Protein AF-A0A1Y2DAB1-F1 (afdb_monomer)

pLDDT: mean 78.61, std 18.67, range [32.22, 96.94]

Organism: NCBI:txid106004

Foldseek 3Di:
DFFDLVNLVVVCVVVVHALPNQDDDQDDQQDWLVSLVVLLVLLLLLLVLLDPDDPDDRLDDPPVDPVSVLLNVLSVVSVVCSVVSVVVSVVDDGPHSDPPPSVVSCLSSCLQVVPPPQCVRSLSVCCPVPVNVVSLLVLLLVLQVVQRRLDPDPQSHDPLSSNCNVCVVVDGSNSSSSNSSVSVVSVVVVVVVVVVVPPDPPPPPDDHCVVVVPDDPDDPPPDDDDDD

Structure (mmCIF, N/CA/C/O backbone):
data_AF-A0A1Y2DAB1-F1
#
_entry.id   AF-A0A1Y2DAB1-F1
#
loop_
_atom_site.group_PDB
_atom_site.id
_atom_site.type_symbol
_atom_site.label_atom_id
_atom_site.label_alt_id
_atom_site.label_comp_id
_atom_site.label_asym_id
_atom_site.label_entity_id
_atom_site.label_seq_id
_atom_site.pdbx_PDB_ins_code
_atom_site.Cartn_x
_atom_site.Cartn_y
_atom_site.Cartn_z
_atom_site.occupancy
_atom_site.B_iso_or_equiv
_atom_site.auth_seq_id
_atom_site.auth_comp_id
_atom_site.auth_asym_id
_atom_site.auth_atom_id
_atom_site.pdbx_PDB_model_num
ATOM 1 N N . MET A 1 1 ? 25.774 -4.246 -15.738 1.00 67.44 1 MET A N 1
ATOM 2 C CA . MET A 1 1 ? 24.559 -4.843 -16.340 1.00 67.44 1 MET A CA 1
ATOM 3 C C . MET A 1 1 ? 23.420 -4.667 -15.345 1.00 67.44 1 MET A C 1
ATOM 5 O O . MET A 1 1 ? 23.719 -4.742 -14.158 1.00 67.44 1 MET A O 1
ATOM 9 N N . PRO A 1 2 ? 22.183 -4.363 -15.776 1.00 78.50 2 PRO A N 1
ATOM 10 C CA . PRO A 1 2 ? 21.048 -4.262 -14.856 1.00 78.50 2 PRO A CA 1
ATOM 11 C C . PRO A 1 2 ? 20.762 -5.621 -14.208 1.00 78.50 2 PRO A C 1
ATOM 13 O O . PRO A 1 2 ? 20.957 -6.657 -14.846 1.00 78.50 2 PRO A O 1
ATOM 16 N N . VAL A 1 3 ? 20.310 -5.605 -12.955 1.00 81.62 3 VAL A N 1
ATOM 17 C CA . VAL A 1 3 ? 19.926 -6.827 -12.235 1.00 81.62 3 VAL A CA 1
ATOM 18 C C . VAL A 1 3 ? 18.626 -7.376 -12.828 1.00 81.62 3 VAL A C 1
ATOM 20 O O . VAL A 1 3 ? 17.650 -6.636 -12.970 1.00 81.62 3 VAL A O 1
ATOM 23 N N . THR A 1 4 ? 18.594 -8.665 -13.172 1.00 87.00 4 THR A N 1
ATOM 24 C CA . THR A 1 4 ? 17.387 -9.302 -13.728 1.00 87.00 4 THR A CA 1
ATOM 25 C C . THR A 1 4 ? 16.520 -9.931 -12.632 1.00 87.00 4 THR A C 1
ATOM 27 O O . THR A 1 4 ? 17.050 -10.346 -11.596 1.00 87.00 4 THR A O 1
ATOM 30 N N . PRO A 1 5 ? 15.192 -10.049 -12.828 1.00 83.88 5 PRO A N 1
ATOM 31 C CA . PRO A 1 5 ? 14.319 -10.742 -11.878 1.00 83.88 5 PRO A CA 1
ATOM 32 C C . PRO A 1 5 ? 14.776 -12.173 -11.558 1.00 83.88 5 PRO A C 1
ATOM 34 O O . PRO A 1 5 ? 14.664 -12.613 -10.416 1.00 83.88 5 PRO A O 1
ATOM 37 N N . GLU A 1 6 ? 15.320 -12.893 -12.543 1.00 88.38 6 GLU A N 1
ATOM 38 C CA . GLU A 1 6 ? 15.814 -14.266 -12.388 1.00 88.38 6 GLU A CA 1
ATOM 39 C C . GLU A 1 6 ? 17.015 -14.324 -11.444 1.00 88.38 6 GLU A C 1
ATOM 41 O O . GLU A 1 6 ? 17.086 -15.216 -10.603 1.00 88.38 6 GLU A O 1
ATOM 46 N N . GLN A 1 7 ? 17.924 -13.347 -11.529 1.00 85.25 7 GLN A N 1
ATOM 47 C CA . GLN A 1 7 ? 19.078 -13.254 -10.634 1.00 85.25 7 GLN A CA 1
ATOM 48 C C . GLN A 1 7 ? 18.644 -13.008 -9.189 1.00 85.25 7 GLN A C 1
ATOM 50 O O . GLN A 1 7 ? 19.148 -13.666 -8.280 1.00 85.25 7 GLN A O 1
ATOM 55 N N . VAL A 1 8 ? 17.683 -12.101 -8.972 1.00 83.62 8 VAL A N 1
ATOM 56 C CA . VAL A 1 8 ? 17.126 -11.865 -7.632 1.00 83.62 8 VAL A CA 1
ATOM 57 C C . VAL A 1 8 ? 16.473 -13.147 -7.116 1.00 83.62 8 VAL A C 1
ATOM 59 O O . VAL A 1 8 ? 16.799 -13.607 -6.028 1.00 83.62 8 VAL A O 1
ATOM 62 N N . ASN A 1 9 ? 15.607 -13.779 -7.912 1.00 84.19 9 ASN A N 1
ATOM 63 C CA . ASN A 1 9 ? 14.916 -15.004 -7.510 1.00 84.19 9 ASN A CA 1
ATOM 64 C C . ASN A 1 9 ? 15.885 -16.143 -7.170 1.00 84.19 9 ASN A C 1
ATOM 66 O O . ASN A 1 9 ? 15.681 -16.812 -6.161 1.00 84.19 9 ASN A O 1
ATOM 70 N N . ALA A 1 10 ? 16.937 -16.347 -7.967 1.00 85.00 10 ALA A N 1
ATOM 71 C CA . ALA A 1 10 ? 17.920 -17.403 -7.739 1.00 85.00 10 ALA A CA 1
ATOM 72 C C . ALA A 1 10 ? 18.682 -17.210 -6.420 1.00 85.00 10 ALA A C 1
ATOM 74 O O . ALA A 1 10 ? 18.807 -18.156 -5.643 1.00 85.00 10 ALA A O 1
ATOM 75 N N . ILE A 1 11 ? 19.137 -15.985 -6.133 1.00 81.44 11 ILE A N 1
ATOM 76 C CA . ILE A 1 11 ? 19.848 -15.680 -4.883 1.00 81.44 11 ILE A CA 1
ATOM 77 C C . ILE A 1 11 ? 18.917 -15.856 -3.684 1.00 81.44 11 ILE A C 1
ATOM 79 O O . ILE A 1 11 ? 19.273 -16.518 -2.712 1.00 81.44 11 ILE A O 1
ATOM 83 N N . MET A 1 12 ? 17.700 -15.319 -3.762 1.00 83.12 12 MET A N 1
ATOM 84 C CA . MET A 1 12 ? 16.764 -15.380 -2.641 1.00 83.12 12 MET A CA 1
ATOM 85 C C . MET A 1 12 ? 16.276 -16.804 -2.373 1.00 83.12 12 MET A C 1
ATOM 87 O O . MET A 1 12 ? 16.150 -17.190 -1.212 1.00 83.12 12 MET A O 1
ATOM 91 N N . ALA A 1 13 ? 16.066 -17.604 -3.424 1.00 82.75 13 ALA A N 1
ATOM 92 C CA . ALA A 1 13 ? 15.745 -19.022 -3.299 1.00 82.75 13 ALA A CA 1
ATOM 93 C C . ALA A 1 13 ? 16.898 -19.807 -2.657 1.00 82.75 13 ALA A C 1
ATOM 95 O O . ALA A 1 13 ? 16.654 -20.596 -1.748 1.00 82.75 13 ALA A O 1
ATOM 96 N N . ALA A 1 14 ? 18.148 -19.547 -3.060 1.00 79.81 14 ALA A N 1
ATOM 97 C CA . ALA A 1 14 ? 19.325 -20.171 -2.453 1.00 79.81 14 ALA A CA 1
ATOM 98 C C . ALA A 1 14 ? 19.487 -19.808 -0.966 1.00 79.81 14 ALA A C 1
ATOM 100 O O . ALA A 1 14 ? 19.966 -20.619 -0.179 1.00 79.81 14 ALA A O 1
ATOM 101 N N . SER A 1 15 ? 19.065 -18.605 -0.568 1.00 80.12 15 SER A N 1
ATOM 102 C CA . SER A 1 15 ? 19.080 -18.154 0.829 1.00 80.12 15 SER A CA 1
ATOM 103 C C . SER A 1 15 ? 17.817 -18.522 1.624 1.00 80.12 15 SER A C 1
ATOM 105 O O . SER A 1 15 ? 17.748 -18.220 2.813 1.00 80.12 15 SER A O 1
ATOM 107 N N . GLY A 1 16 ? 16.805 -19.137 0.998 1.00 81.62 16 GLY A N 1
ATOM 108 C CA . GLY A 1 16 ? 15.520 -19.447 1.638 1.00 81.62 16 GLY A CA 1
ATOM 109 C C . GLY A 1 16 ? 14.723 -18.213 2.089 1.00 81.62 16 GLY A C 1
ATOM 110 O O . GLY A 1 16 ? 13.839 -18.325 2.938 1.00 81.62 16 GLY A O 1
ATOM 111 N N . LEU A 1 17 ? 15.036 -17.027 1.558 1.00 83.94 17 LEU A N 1
ATOM 112 C CA . LEU A 1 17 ? 14.439 -15.767 1.998 1.00 83.94 17 LEU A CA 1
ATOM 113 C C . LEU A 1 17 ? 13.142 -15.496 1.228 1.00 83.94 17 LEU A C 1
ATOM 115 O O . LEU A 1 17 ? 13.148 -15.336 0.007 1.00 83.94 17 LEU A O 1
ATOM 119 N N . GLY A 1 18 ? 12.028 -15.420 1.956 1.00 82.12 18 GLY A N 1
ATOM 120 C CA . GLY A 1 18 ? 10.715 -15.040 1.430 1.00 82.12 18 GLY A CA 1
ATOM 121 C C . GLY A 1 18 ? 10.289 -13.634 1.854 1.00 82.12 18 GLY A C 1
ATOM 122 O O . GLY A 1 18 ? 10.969 -12.972 2.636 1.00 82.12 18 GLY A O 1
ATOM 123 N N . LEU A 1 19 ? 9.120 -13.191 1.381 1.00 84.75 19 LEU A N 1
ATOM 124 C CA . LEU A 1 19 ? 8.546 -11.885 1.729 1.00 84.75 19 LEU A CA 1
ATOM 125 C C . LEU A 1 19 ? 8.428 -11.671 3.250 1.00 84.75 19 LEU A C 1
ATOM 127 O O . LEU A 1 19 ? 8.726 -10.585 3.746 1.00 84.75 19 LEU A O 1
ATOM 131 N N . SER A 1 20 ? 8.063 -12.719 3.992 1.00 83.69 20 SER A N 1
ATOM 132 C CA . SER A 1 20 ? 7.945 -12.709 5.455 1.00 83.69 20 SER A CA 1
ATOM 133 C C . SER A 1 20 ? 9.253 -12.394 6.185 1.00 83.69 20 SER A C 1
ATOM 135 O O . SER A 1 20 ? 9.210 -11.973 7.334 1.00 83.69 20 SER A O 1
ATOM 137 N N . HIS A 1 21 ? 10.408 -12.565 5.535 1.00 85.38 21 HIS A N 1
ATOM 138 C CA . HIS A 1 21 ? 11.701 -12.196 6.108 1.00 85.38 21 HIS A CA 1
ATOM 139 C C . HIS A 1 21 ? 11.954 -10.681 6.057 1.00 85.38 21 HIS A C 1
ATOM 141 O O . HIS A 1 21 ? 12.697 -10.146 6.874 1.00 85.38 21 HIS A O 1
ATOM 147 N N . PHE A 1 22 ? 11.347 -9.982 5.093 1.00 85.12 22 PHE A N 1
ATOM 148 C CA . PHE A 1 22 ? 11.573 -8.550 4.859 1.00 85.12 22 PHE A CA 1
ATOM 149 C C . PHE A 1 22 ? 10.440 -7.669 5.368 1.00 85.12 22 PHE A C 1
ATOM 151 O O . PHE A 1 22 ? 10.611 -6.455 5.479 1.00 85.12 22 PHE A O 1
ATOM 158 N N . LEU A 1 23 ? 9.283 -8.260 5.658 1.00 86.75 23 LEU A N 1
ATOM 159 C CA . LEU A 1 23 ? 8.161 -7.560 6.256 1.00 86.75 23 LEU A CA 1
ATOM 160 C C . LEU A 1 23 ? 8.148 -7.739 7.772 1.00 86.75 23 LEU A C 1
ATOM 162 O O . LEU A 1 23 ? 8.322 -8.859 8.252 1.00 86.75 23 LEU A O 1
ATOM 166 N N . PRO A 1 24 ? 7.856 -6.672 8.537 1.00 84.25 24 PRO A N 1
ATOM 167 C CA . PRO A 1 24 ? 7.512 -6.849 9.934 1.00 84.25 24 PRO A CA 1
ATOM 168 C C . PRO A 1 24 ? 6.249 -7.708 10.020 1.00 84.25 24 PRO A C 1
ATOM 170 O O . PRO A 1 24 ? 5.293 -7.498 9.257 1.00 84.25 24 PRO A O 1
ATOM 173 N N . ALA A 1 25 ? 6.265 -8.669 10.948 1.00 84.44 25 ALA A N 1
ATOM 174 C CA . ALA A 1 25 ? 5.111 -9.505 11.240 1.00 84.44 25 ALA A CA 1
ATOM 175 C C . ALA A 1 25 ? 3.885 -8.619 11.482 1.00 84.44 25 ALA A C 1
ATOM 177 O O . ALA A 1 25 ? 3.991 -7.548 12.080 1.00 84.44 25 ALA A O 1
ATOM 178 N N . PHE A 1 26 ? 2.727 -9.044 10.978 1.00 84.25 26 PHE A N 1
ATOM 179 C CA . PHE A 1 26 ? 1.510 -8.281 11.203 1.00 84.25 26 PHE A CA 1
ATOM 180 C C . PHE A 1 26 ? 1.224 -8.239 12.713 1.00 84.25 26 PHE A C 1
ATOM 182 O O . PHE A 1 26 ? 1.133 -9.308 13.329 1.00 84.25 26 PHE A O 1
ATOM 189 N N . PRO A 1 27 ? 1.098 -7.045 13.316 1.00 78.69 27 PRO A N 1
ATOM 190 C CA . PRO A 1 27 ? 0.918 -6.942 14.751 1.00 78.69 27 PRO A CA 1
ATOM 191 C C . PRO A 1 27 ? -0.445 -7.531 15.129 1.00 78.69 27 PRO A C 1
ATOM 193 O O . PRO A 1 27 ? -1.476 -7.211 14.534 1.00 78.69 27 PRO A O 1
ATOM 196 N N . GLY A 1 28 ? -0.434 -8.461 16.084 1.00 73.31 28 GLY A N 1
ATOM 197 C CA . GLY A 1 28 ? -1.641 -9.112 16.587 1.00 73.31 28 GLY A CA 1
ATOM 198 C C . GLY A 1 28 ? -2.473 -8.187 17.480 1.00 73.31 28 GLY A C 1
ATOM 199 O O . GLY A 1 28 ? -2.435 -6.965 17.368 1.00 73.31 28 GLY A O 1
ATOM 200 N N . ARG A 1 29 ? -3.223 -8.780 18.415 1.00 66.94 29 ARG A N 1
ATOM 201 C CA . ARG A 1 29 ? -4.016 -8.016 19.396 1.00 66.94 29 ARG A CA 1
ATOM 202 C C . ARG A 1 29 ? -3.164 -7.239 20.406 1.00 66.94 29 ARG A C 1
ATOM 204 O O . ARG A 1 29 ? -3.612 -6.213 20.894 1.00 66.94 29 ARG A O 1
ATOM 211 N N . ASN A 1 30 ? -1.936 -7.682 20.665 1.00 72.38 30 ASN A N 1
ATOM 212 C CA . ASN A 1 30 ? -1.021 -7.036 21.606 1.00 72.38 30 ASN A CA 1
ATOM 213 C C . ASN A 1 30 ? 0.029 -6.231 20.834 1.00 72.38 30 ASN A C 1
ATOM 215 O O . ASN A 1 30 ? 1.199 -6.608 20.809 1.00 72.38 30 ASN A O 1
ATOM 219 N N . MET A 1 31 ? -0.397 -5.179 20.132 1.00 82.19 31 MET A N 1
ATOM 220 C CA . MET A 1 31 ? 0.543 -4.322 19.404 1.00 82.19 31 MET A CA 1
ATOM 221 C C . MET A 1 31 ? 1.170 -3.274 20.324 1.00 82.19 31 MET A C 1
ATOM 223 O O . MET A 1 31 ? 0.645 -2.932 21.376 1.00 82.19 31 MET A O 1
ATOM 227 N N . THR A 1 32 ? 2.327 -2.761 19.953 1.00 84.06 32 THR A N 1
ATOM 228 C CA . THR A 1 32 ? 2.983 -1.630 20.607 1.00 84.06 32 THR A CA 1
ATOM 229 C C . THR A 1 32 ? 2.497 -0.319 20.002 1.00 84.06 32 THR A C 1
ATOM 231 O O . THR A 1 32 ? 1.961 -0.280 18.892 1.00 84.06 32 THR A O 1
ATOM 234 N N . LYS A 1 33 ? 2.716 0.799 20.706 1.00 83.75 33 LYS A N 1
ATOM 235 C CA . LYS A 1 33 ? 2.389 2.128 20.168 1.00 83.75 33 LYS A CA 1
ATOM 236 C C . LYS A 1 33 ? 3.045 2.360 18.801 1.00 83.75 33 LYS A C 1
ATOM 238 O O . LYS A 1 33 ? 2.389 2.868 17.899 1.00 83.75 33 LYS A O 1
ATOM 243 N N . ALA A 1 34 ? 4.307 1.960 18.653 1.00 85.25 34 ALA A N 1
ATOM 244 C CA . ALA A 1 34 ? 5.055 2.123 17.409 1.00 85.25 34 ALA A CA 1
ATOM 245 C C . ALA A 1 34 ? 4.442 1.315 16.253 1.00 85.25 34 ALA A C 1
ATOM 247 O O . ALA A 1 34 ? 4.361 1.814 15.137 1.00 85.25 34 ALA A O 1
ATOM 248 N N . GLU A 1 35 ? 3.969 0.095 16.516 1.00 88.06 35 GLU A N 1
ATOM 249 C CA . GLU A 1 35 ? 3.275 -0.722 15.511 1.00 88.06 35 GLU A CA 1
ATOM 250 C C . GLU A 1 35 ? 1.917 -0.122 15.127 1.00 88.06 35 GLU A C 1
ATOM 252 O O . GLU A 1 35 ? 1.548 -0.128 13.953 1.00 88.06 35 GLU A O 1
ATOM 257 N N . ALA A 1 36 ? 1.187 0.448 16.090 1.00 87.00 36 ALA A N 1
ATOM 258 C CA . ALA A 1 36 ? -0.060 1.154 15.811 1.00 87.00 36 ALA A CA 1
ATOM 259 C C . ALA A 1 36 ? 0.172 2.410 14.955 1.00 87.00 36 ALA A C 1
ATOM 261 O O . ALA A 1 36 ? -0.559 2.637 13.991 1.00 87.00 36 ALA A O 1
ATOM 262 N N . GLU A 1 37 ? 1.189 3.210 15.285 1.00 89.62 37 GLU A N 1
ATOM 263 C CA . GLU A 1 37 ? 1.595 4.388 14.507 1.00 89.62 37 GLU A CA 1
ATOM 264 C C . GLU A 1 37 ? 1.988 3.995 13.078 1.00 89.62 37 GLU A C 1
ATOM 266 O O . GLU A 1 37 ? 1.487 4.580 12.121 1.00 89.62 37 GLU A O 1
ATOM 271 N N . ASP A 1 38 ? 2.778 2.935 12.926 1.00 91.31 38 ASP A N 1
ATOM 272 C CA . ASP A 1 38 ? 3.191 2.408 11.626 1.00 91.31 38 ASP A CA 1
ATOM 273 C C . ASP A 1 38 ? 2.001 1.900 10.787 1.00 91.31 38 ASP A C 1
ATOM 275 O O . ASP A 1 38 ? 1.933 2.164 9.587 1.00 91.31 38 ASP A O 1
ATOM 279 N N . LEU A 1 39 ? 0.994 1.255 11.391 1.00 91.62 39 LEU A N 1
ATOM 280 C CA . LEU A 1 39 ? -0.243 0.897 10.680 1.00 91.62 39 LEU A CA 1
ATOM 281 C C . LEU A 1 39 ? -1.089 2.117 10.284 1.00 91.62 39 LEU A C 1
ATOM 283 O O . LEU A 1 39 ? -1.734 2.104 9.230 1.00 91.62 39 LEU A O 1
ATOM 287 N N . VAL A 1 40 ? -1.120 3.160 11.117 1.00 91.94 40 VAL A N 1
ATOM 288 C CA . VAL A 1 40 ? -1.815 4.421 10.816 1.00 91.94 40 VAL A CA 1
ATOM 289 C C . VAL A 1 40 ? -1.145 5.131 9.641 1.00 91.94 40 VAL A C 1
ATOM 291 O O . VAL A 1 40 ? -1.841 5.539 8.710 1.00 91.94 40 VAL A O 1
ATOM 294 N N . ASP A 1 41 ? 0.183 5.213 9.643 1.00 93.44 41 ASP A N 1
ATOM 295 C CA . ASP A 1 41 ? 0.958 5.818 8.561 1.00 93.44 41 ASP A CA 1
ATOM 296 C C . ASP A 1 41 ? 0.858 4.986 7.276 1.00 93.44 41 ASP A C 1
ATOM 298 O O . ASP A 1 41 ? 0.611 5.528 6.200 1.00 93.44 41 ASP A O 1
ATOM 302 N N . LEU A 1 42 ? 0.918 3.654 7.376 1.00 94.81 42 LEU A N 1
ATOM 303 C CA . LEU A 1 42 ? 0.701 2.761 6.237 1.00 94.81 42 LEU A CA 1
ATOM 304 C C . LEU A 1 42 ? -0.677 2.977 5.597 1.00 94.81 42 LEU A C 1
ATOM 306 O O . LEU A 1 42 ? -0.798 3.039 4.372 1.00 94.81 42 LEU A O 1
ATOM 310 N N . ARG A 1 43 ? -1.729 3.113 6.413 1.00 93.62 43 ARG A N 1
ATOM 311 C CA . ARG A 1 43 ? -3.086 3.406 5.935 1.00 93.62 43 ARG A CA 1
ATOM 312 C C . ARG A 1 43 ? -3.158 4.760 5.229 1.00 93.62 43 ARG A C 1
ATOM 314 O O . ARG A 1 43 ? -3.834 4.855 4.204 1.00 93.62 43 ARG A O 1
ATOM 321 N N . GLU A 1 44 ? -2.506 5.786 5.773 1.00 94.19 44 GLU A N 1
ATOM 322 C CA . GLU A 1 44 ? -2.422 7.109 5.146 1.00 94.19 44 GLU A CA 1
ATOM 323 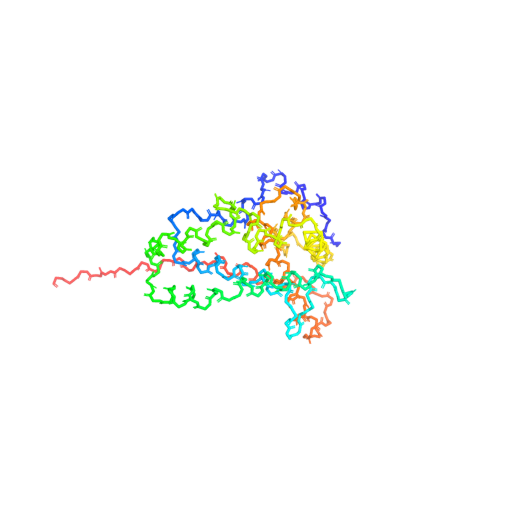C C . GLU A 1 44 ? -1.742 7.021 3.782 1.00 94.19 44 GLU A C 1
ATOM 325 O O . GLU A 1 44 ? -2.327 7.408 2.774 1.00 94.19 44 GLU A O 1
ATOM 330 N N . HIS A 1 45 ? -0.554 6.423 3.730 1.00 94.19 45 HIS A N 1
ATOM 331 C CA . HIS A 1 45 ? 0.235 6.306 2.510 1.00 94.19 45 HIS A CA 1
ATOM 332 C C . HIS A 1 45 ? -0.505 5.552 1.402 1.00 94.19 45 HIS A C 1
ATOM 334 O O . HIS A 1 45 ? -0.451 5.957 0.242 1.00 94.19 45 HIS A O 1
ATOM 340 N N . VAL A 1 46 ? -1.236 4.483 1.740 1.00 94.75 46 VAL A N 1
ATOM 341 C CA . VAL A 1 46 ? -2.078 3.782 0.761 1.00 94.75 46 VAL A CA 1
ATOM 342 C C . VAL A 1 46 ? -3.210 4.678 0.269 1.00 94.75 46 VAL A C 1
ATOM 344 O O . VAL A 1 46 ? -3.483 4.689 -0.927 1.00 94.75 46 VAL A O 1
ATOM 347 N N . ALA A 1 47 ? -3.871 5.432 1.151 1.00 94.25 47 ALA A N 1
ATOM 348 C CA . ALA A 1 47 ? -4.939 6.339 0.742 1.00 94.25 47 ALA A CA 1
ATOM 349 C C . ALA A 1 47 ? -4.422 7.434 -0.206 1.00 94.25 47 ALA A C 1
ATOM 351 O O . ALA A 1 47 ? -5.054 7.703 -1.225 1.00 94.25 47 ALA A O 1
ATOM 352 N N . GLU A 1 48 ? -3.253 8.012 0.077 1.00 93.44 48 GLU A N 1
ATOM 353 C CA . GLU A 1 48 ? -2.622 9.031 -0.769 1.00 93.44 48 GLU A CA 1
ATOM 354 C C . GLU A 1 48 ? -2.376 8.557 -2.204 1.00 93.44 48 GLU A C 1
ATOM 356 O O . GLU A 1 48 ? -2.536 9.344 -3.133 1.00 93.44 48 GLU A O 1
ATOM 361 N N . CYS A 1 49 ? -2.068 7.273 -2.410 1.00 93.50 49 CYS A N 1
ATOM 362 C CA . CYS A 1 49 ? -1.884 6.700 -3.744 1.00 93.50 49 CYS A CA 1
ATOM 363 C C . CYS A 1 49 ? -3.138 6.785 -4.637 1.00 93.50 49 CYS A C 1
ATOM 365 O O . CYS A 1 49 ? -3.031 6.738 -5.864 1.00 93.50 49 CYS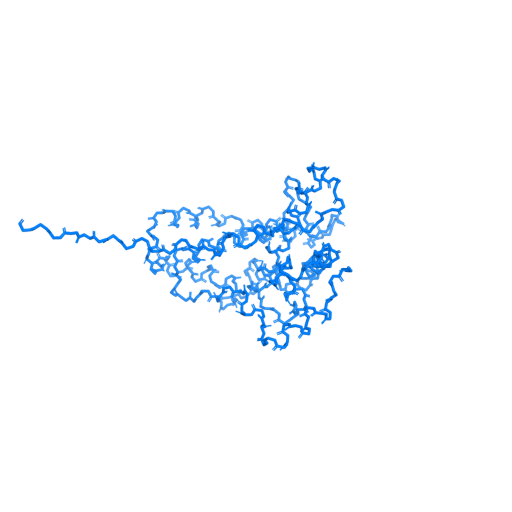 A O 1
ATOM 367 N N . PHE A 1 50 ? -4.329 6.898 -4.046 1.00 93.88 50 PHE A N 1
ATOM 368 C CA . PHE A 1 50 ? -5.599 7.007 -4.772 1.00 93.88 50 PHE A CA 1
ATOM 369 C C . PH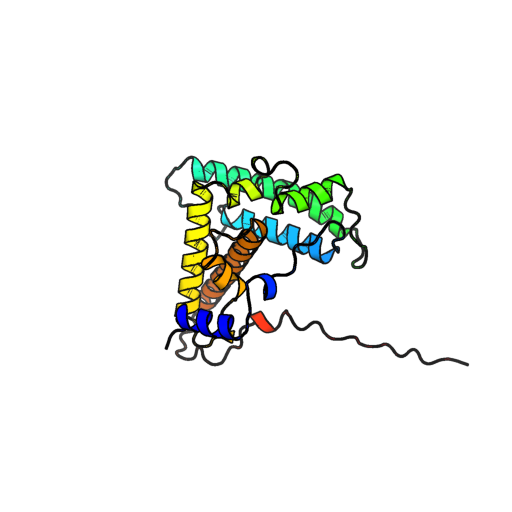E A 1 50 ? -6.148 8.432 -4.811 1.00 93.88 50 PHE A C 1
ATOM 371 O O . PHE A 1 50 ? -7.152 8.675 -5.475 1.00 93.88 50 PHE A O 1
ATOM 378 N N . LEU A 1 51 ? -5.521 9.373 -4.106 1.00 91.31 51 LEU A N 1
ATOM 379 C CA . LEU A 1 51 ? -5.970 10.756 -4.035 1.00 91.31 51 LEU A CA 1
ATOM 380 C C . LEU A 1 51 ? -5.193 11.629 -5.014 1.00 91.31 51 LEU A C 1
ATOM 382 O O . LEU A 1 51 ? -3.991 11.469 -5.225 1.00 91.31 51 LEU A O 1
ATOM 386 N N . LEU A 1 52 ? -5.883 12.618 -5.576 1.00 83.50 52 LEU A N 1
ATOM 387 C CA . LEU A 1 52 ? -5.227 13.696 -6.296 1.00 83.50 52 LEU A CA 1
ATOM 388 C C . LEU A 1 52 ? -4.549 14.631 -5.285 1.00 83.50 52 LEU A C 1
ATOM 390 O O . LEU A 1 52 ? -5.163 15.570 -4.778 1.00 83.50 52 LEU A O 1
ATOM 394 N N . ASN A 1 53 ? -3.279 14.367 -4.991 1.00 76.38 53 ASN A N 1
ATOM 395 C CA . ASN A 1 53 ? -2.461 15.201 -4.116 1.00 76.38 53 ASN A CA 1
ATOM 396 C C . ASN A 1 53 ? -1.558 16.136 -4.928 1.00 76.38 53 ASN A C 1
ATOM 398 O O . ASN A 1 53 ? -1.115 15.807 -6.029 1.00 76.38 53 ASN A O 1
ATOM 402 N N . ARG A 1 54 ? -1.260 17.323 -4.378 1.00 59.81 54 ARG A N 1
ATOM 403 C CA . ARG A 1 54 ? -0.405 18.332 -5.029 1.00 59.81 54 ARG A CA 1
ATOM 404 C C . ARG A 1 54 ? 0.974 17.736 -5.338 1.00 59.81 54 ARG A C 1
ATOM 406 O O . ARG A 1 54 ? 1.831 17.643 -4.469 1.00 59.81 54 ARG A O 1
ATOM 413 N N . GLY A 1 55 ? 1.168 17.333 -6.592 1.00 66.56 55 GLY A N 1
ATOM 414 C CA . GLY A 1 55 ? 2.422 16.788 -7.106 1.00 66.56 55 GLY A CA 1
ATOM 415 C C . GLY A 1 55 ? 2.444 15.274 -7.329 1.00 66.56 55 GLY A C 1
ATOM 416 O O . GLY A 1 55 ? 3.362 14.812 -7.997 1.00 66.56 55 GLY A O 1
ATOM 417 N N . GLN A 1 56 ? 1.475 14.482 -6.861 1.00 74.31 56 GLN A N 1
ATOM 418 C CA . GLN A 1 56 ? 1.390 13.046 -7.173 1.00 74.31 56 GLN A CA 1
ATOM 419 C C . GLN A 1 56 ? 0.137 12.750 -7.994 1.00 74.31 56 GLN A C 1
ATOM 421 O O . GLN A 1 56 ? -0.958 13.202 -7.671 1.00 74.31 56 GLN A O 1
ATOM 426 N N . ARG A 1 57 ? 0.320 12.013 -9.095 1.00 83.19 57 ARG A N 1
ATOM 427 C CA . ARG A 1 57 ? -0.805 11.528 -9.892 1.00 83.19 57 ARG A CA 1
ATOM 428 C C . ARG A 1 57 ? -1.387 10.303 -9.182 1.00 83.19 57 ARG A C 1
ATOM 430 O O . ARG A 1 57 ? -0.593 9.459 -8.766 1.00 83.19 57 ARG A O 1
ATOM 437 N N . PRO A 1 58 ? -2.718 10.200 -9.047 1.00 88.06 58 PRO A N 1
ATOM 438 C CA . PRO A 1 58 ? -3.336 9.004 -8.496 1.00 88.06 58 PRO A CA 1
ATOM 439 C C . PRO A 1 58 ? -3.006 7.795 -9.375 1.00 88.06 58 PRO A C 1
ATOM 441 O O . PRO A 1 58 ? -2.809 7.924 -10.585 1.00 88.06 58 PRO A O 1
ATOM 444 N N . ILE A 1 59 ? -2.969 6.614 -8.760 1.00 90.44 59 ILE A N 1
ATOM 445 C CA . ILE A 1 59 ? -2.693 5.351 -9.455 1.00 90.44 59 ILE A CA 1
ATOM 446 C C . ILE A 1 59 ? -3.745 5.057 -10.537 1.00 90.44 59 ILE A C 1
ATOM 448 O O . ILE A 1 59 ? -3.421 4.477 -11.573 1.00 90.44 59 ILE A O 1
ATOM 452 N N . ILE A 1 60 ? -4.998 5.458 -10.306 1.00 88.12 60 ILE A N 1
ATOM 453 C CA . ILE A 1 60 ? -6.083 5.296 -11.276 1.00 88.12 60 ILE A CA 1
ATOM 454 C C . ILE A 1 60 ? -6.127 6.539 -12.184 1.00 88.12 60 ILE A C 1
ATOM 456 O O . ILE A 1 60 ? -6.281 7.652 -11.667 1.00 88.12 60 ILE A O 1
ATOM 460 N N . PRO A 1 61 ? -6.007 6.381 -13.516 1.00 85.00 61 PRO A N 1
ATOM 461 C CA . PRO A 1 61 ? -5.999 7.495 -14.463 1.00 85.00 61 PRO A CA 1
ATOM 462 C C . PRO A 1 61 ? -7.330 8.267 -14.506 1.00 85.00 61 PRO A C 1
ATOM 464 O O . PRO A 1 61 ? -8.378 7.786 -14.072 1.00 85.00 61 PRO A O 1
ATOM 467 N N . ASP A 1 62 ? -7.273 9.511 -14.998 1.00 78.19 62 ASP A N 1
ATOM 468 C CA . ASP A 1 62 ? -8.425 10.421 -15.124 1.00 78.19 62 ASP A CA 1
ATOM 469 C C . ASP A 1 62 ? -9.237 10.190 -16.398 1.00 78.19 62 ASP A C 1
ATOM 471 O O . ASP A 1 62 ? -9.383 11.080 -17.230 1.00 78.19 62 ASP A O 1
ATOM 475 N N . ASP A 1 63 ? -9.776 8.990 -16.570 1.00 74.38 63 ASP A N 1
ATOM 476 C CA . ASP A 1 63 ? -10.514 8.665 -17.797 1.00 74.38 63 ASP A CA 1
ATOM 477 C C . ASP A 1 63 ? -12.022 8.962 -17.650 1.00 74.38 63 ASP A C 1
ATOM 479 O O . ASP A 1 63 ? -12.859 8.401 -18.352 1.00 74.38 63 ASP A O 1
ATOM 483 N N . GLY A 1 64 ? -12.405 9.796 -16.671 1.00 61.88 64 GLY A N 1
ATOM 484 C CA . GLY A 1 64 ? -13.809 10.056 -16.324 1.00 61.88 64 GLY A CA 1
ATOM 485 C C . GLY A 1 64 ? -14.545 8.853 -15.711 1.00 61.88 64 GLY A C 1
ATOM 486 O O . GLY A 1 64 ? -15.763 8.897 -15.536 1.00 61.88 64 GLY A O 1
ATOM 487 N N . ALA A 1 65 ? -13.822 7.783 -15.368 1.00 76.31 65 ALA A N 1
ATOM 488 C CA . ALA A 1 65 ? -14.400 6.518 -14.934 1.00 76.31 65 ALA A CA 1
ATOM 489 C C . ALA A 1 65 ? -15.040 6.605 -13.526 1.00 76.31 65 ALA A C 1
ATOM 491 O O . ALA A 1 65 ? -14.396 7.096 -12.591 1.00 76.31 65 ALA A O 1
ATOM 492 N N . PRO A 1 66 ? -16.255 6.050 -13.321 1.00 88.44 66 PRO A N 1
ATOM 493 C CA . PRO A 1 66 ? -16.878 5.899 -11.999 1.00 88.44 66 PRO A CA 1
ATOM 494 C C . PRO A 1 66 ? -15.942 5.270 -10.956 1.00 88.44 66 PRO A C 1
ATOM 496 O O . PRO A 1 66 ? -15.877 5.731 -9.819 1.00 88.44 66 PRO A O 1
ATOM 499 N N . LEU A 1 67 ? -15.120 4.309 -11.393 1.00 90.00 67 LEU A N 1
ATOM 500 C CA . LEU A 1 67 ? -14.132 3.614 -10.570 1.00 90.00 67 LEU A CA 1
ATOM 501 C C . LEU A 1 67 ? -13.176 4.564 -9.835 1.00 90.00 67 LEU A C 1
ATOM 503 O O . LEU A 1 67 ? -12.871 4.346 -8.662 1.00 90.00 67 LEU A O 1
ATOM 507 N N . ARG A 1 68 ? -12.709 5.631 -10.498 1.00 89.88 68 ARG A N 1
ATOM 508 C CA . ARG A 1 68 ? -11.802 6.598 -9.869 1.00 89.88 68 ARG A CA 1
ATOM 509 C C . ARG A 1 68 ? -12.502 7.363 -8.751 1.00 89.88 68 ARG A C 1
ATOM 511 O O . ARG A 1 68 ? -11.929 7.524 -7.677 1.00 89.88 68 ARG A O 1
ATOM 518 N N . ARG A 1 69 ? -13.736 7.818 -8.984 1.00 90.12 69 ARG A N 1
ATOM 519 C CA . ARG A 1 69 ? -14.520 8.547 -7.973 1.00 90.12 69 ARG A CA 1
ATOM 520 C C . ARG A 1 69 ? -14.791 7.670 -6.755 1.00 90.12 69 ARG A C 1
ATOM 522 O O . ARG A 1 69 ? -14.661 8.146 -5.629 1.00 90.12 69 ARG A O 1
ATOM 529 N N . ASP A 1 70 ? -15.096 6.395 -6.978 1.00 92.50 70 ASP A N 1
ATOM 530 C CA . ASP A 1 70 ? -15.321 5.432 -5.903 1.00 92.50 70 ASP A CA 1
ATOM 531 C C . ASP A 1 70 ? -14.040 5.173 -5.102 1.00 92.50 70 ASP A C 1
ATOM 533 O O . ASP A 1 70 ? -14.063 5.226 -3.870 1.00 92.50 70 ASP A O 1
ATOM 537 N N . ALA A 1 71 ? -12.904 4.978 -5.778 1.00 92.75 71 ALA A N 1
ATOM 538 C CA . ALA A 1 71 ? -11.610 4.816 -5.121 1.00 92.75 71 ALA A CA 1
ATOM 539 C C . ALA A 1 71 ? -11.203 6.057 -4.318 1.00 92.75 71 ALA A C 1
ATOM 541 O O . ALA A 1 71 ? -10.829 5.932 -3.151 1.00 92.75 71 ALA A O 1
ATOM 542 N N . GLU A 1 72 ? -11.357 7.259 -4.880 1.00 93.25 72 GLU A N 1
ATOM 543 C CA . GLU A 1 72 ? -11.129 8.510 -4.154 1.00 93.25 72 GLU A CA 1
ATOM 544 C C . GLU A 1 72 ? -12.049 8.625 -2.930 1.00 93.25 72 GLU A C 1
ATOM 546 O O . GLU A 1 72 ? -11.599 9.012 -1.851 1.00 93.25 72 GLU A O 1
ATOM 551 N N . ALA A 1 73 ? -13.328 8.258 -3.052 1.00 92.94 73 ALA A N 1
ATOM 552 C CA . ALA A 1 73 ? -14.266 8.286 -1.934 1.00 92.94 73 ALA A CA 1
ATOM 553 C C . ALA A 1 73 ? -13.853 7.316 -0.813 1.00 92.94 73 ALA A C 1
ATOM 555 O O . ALA A 1 73 ? -13.914 7.677 0.365 1.00 92.94 73 ALA A O 1
ATOM 556 N N . GLN A 1 74 ? -13.398 6.106 -1.149 1.00 93.19 74 GLN A N 1
ATOM 557 C CA . GLN A 1 74 ? -12.879 5.157 -0.158 1.00 93.19 74 GLN A CA 1
ATOM 558 C C . GLN A 1 74 ? -11.569 5.645 0.470 1.00 93.19 74 GLN A C 1
ATOM 560 O O . GLN A 1 74 ? -11.412 5.568 1.689 1.00 93.19 74 GLN A O 1
ATOM 565 N N . ALA A 1 75 ? -10.661 6.224 -0.314 1.00 93.44 75 ALA A N 1
ATOM 566 C CA . ALA A 1 75 ? -9.428 6.811 0.198 1.00 93.44 75 ALA A CA 1
ATOM 567 C C . ALA A 1 75 ? -9.708 7.984 1.154 1.00 93.44 75 ALA A C 1
ATOM 569 O O . ALA A 1 75 ? -9.135 8.051 2.240 1.00 93.44 75 ALA A O 1
ATOM 570 N N . ARG A 1 76 ? -10.677 8.854 0.843 1.00 93.38 76 ARG A N 1
ATOM 571 C CA . ARG A 1 76 ? -11.118 9.922 1.761 1.00 93.38 76 ARG A CA 1
ATOM 572 C C . ARG A 1 76 ? -11.717 9.368 3.054 1.00 93.38 76 ARG A C 1
ATOM 574 O O . ARG A 1 76 ? -11.431 9.902 4.123 1.00 93.38 76 ARG A O 1
ATOM 581 N N . LYS A 1 77 ? -12.488 8.274 2.994 1.00 91.69 77 LYS A N 1
ATOM 582 C CA . LYS A 1 77 ? -12.973 7.575 4.203 1.00 91.69 77 LYS A CA 1
ATOM 583 C C . LYS A 1 77 ? -11.819 7.025 5.043 1.00 91.69 77 LYS A C 1
ATOM 585 O O . LYS A 1 77 ? -11.895 7.060 6.271 1.00 91.69 77 LYS A O 1
ATOM 590 N N . LEU A 1 78 ? -10.741 6.546 4.413 1.00 90.19 78 LEU A N 1
ATOM 591 C CA . LEU A 1 78 ? -9.535 6.159 5.144 1.00 90.19 78 LEU A CA 1
ATOM 592 C C . LEU A 1 78 ? -8.906 7.355 5.852 1.00 90.19 78 LEU A C 1
ATOM 594 O O . LEU A 1 78 ? -8.617 7.232 7.039 1.00 90.19 78 LEU A O 1
ATOM 598 N N . MET A 1 79 ? -8.770 8.493 5.175 1.00 91.12 79 MET A N 1
ATOM 599 C CA . MET A 1 79 ? -8.165 9.701 5.744 1.00 91.12 79 MET A CA 1
ATOM 600 C C . MET A 1 79 ? -8.982 10.303 6.894 1.00 91.12 79 MET A C 1
ATOM 602 O O . MET A 1 79 ? -8.407 10.734 7.890 1.00 91.12 79 MET A O 1
ATOM 606 N N . ALA A 1 80 ? -10.315 10.290 6.800 1.00 90.25 80 ALA A N 1
ATOM 607 C CA . ALA A 1 80 ? -11.203 10.941 7.769 1.00 90.25 80 ALA A CA 1
ATOM 608 C C . ALA A 1 80 ? -11.015 10.455 9.221 1.00 90.25 80 ALA A C 1
ATOM 610 O O . ALA A 1 80 ? -11.194 11.227 10.157 1.00 90.25 80 ALA A O 1
ATOM 611 N N . GLY A 1 81 ? -10.633 9.188 9.417 1.00 83.50 81 GLY A N 1
ATOM 612 C CA . GLY A 1 81 ? -10.403 8.617 10.749 1.00 83.50 81 GLY A CA 1
ATOM 613 C C . GLY A 1 81 ? -8.993 8.829 11.318 1.00 83.50 81 GLY A C 1
ATOM 614 O O . GLY A 1 81 ? -8.782 8.577 12.502 1.00 83.50 81 GLY A O 1
ATOM 615 N N . LEU A 1 82 ? -8.022 9.267 10.508 1.00 87.62 82 LEU A N 1
ATOM 616 C CA . LEU A 1 82 ? -6.616 9.357 10.928 1.00 87.62 82 LEU A CA 1
ATOM 617 C C . LEU A 1 82 ? -6.352 10.415 12.012 1.00 87.62 82 LEU A C 1
ATOM 619 O O . LEU A 1 82 ? -5.598 10.106 12.935 1.00 87.62 82 LEU A O 1
ATOM 623 N N . PRO A 1 83 ? -6.944 11.630 11.976 1.00 89.31 83 PRO A N 1
ATOM 624 C CA . PRO A 1 83 ? -6.683 12.643 13.002 1.00 89.31 83 PRO A CA 1
ATOM 625 C C . PRO A 1 83 ? -7.059 12.181 14.414 1.00 89.31 83 PRO A C 1
ATOM 627 O O . PRO A 1 83 ? -6.320 12.441 15.366 1.00 89.31 83 PRO A O 1
ATOM 630 N N . ASN A 1 84 ? -8.165 11.441 14.539 1.00 85.62 84 ASN A N 1
ATOM 631 C CA . ASN A 1 84 ? -8.612 10.886 15.815 1.00 85.62 84 ASN A CA 1
ATOM 632 C C . ASN A 1 84 ? -7.629 9.817 16.306 1.00 85.62 84 ASN A C 1
ATOM 634 O O . ASN A 1 84 ? -7.139 9.916 17.428 1.00 85.62 84 ASN A O 1
ATOM 638 N N . LEU A 1 85 ? -7.248 8.871 15.438 1.00 84.62 85 LEU A N 1
ATOM 639 C CA . LEU A 1 85 ? -6.259 7.834 15.760 1.00 84.62 85 LEU A CA 1
ATOM 640 C C . LEU A 1 85 ? -4.910 8.435 16.185 1.00 84.62 85 LEU A C 1
ATOM 642 O O . LEU A 1 85 ? -4.339 8.033 17.194 1.00 84.62 85 LEU A O 1
ATOM 646 N N . ARG A 1 86 ? -4.420 9.454 15.471 1.00 88.56 86 ARG A N 1
ATOM 647 C CA . ARG A 1 86 ? -3.167 10.145 15.814 1.00 88.56 86 ARG A CA 1
ATOM 648 C C . ARG A 1 86 ? -3.248 10.875 17.149 1.00 88.56 86 ARG A C 1
ATOM 650 O O . ARG A 1 86 ? -2.304 10.817 17.932 1.00 88.56 86 ARG A O 1
ATOM 657 N N . THR A 1 87 ? -4.361 11.553 17.420 1.00 86.19 87 THR A N 1
ATOM 658 C CA . THR A 1 87 ? -4.590 12.227 18.708 1.00 86.19 87 THR A CA 1
ATOM 659 C C . THR A 1 87 ? -4.580 11.222 19.858 1.00 86.19 87 THR A C 1
ATOM 661 O O . THR A 1 87 ? -3.903 11.446 20.862 1.00 86.19 87 THR A O 1
ATOM 664 N N . LEU A 1 88 ? -5.251 10.081 19.678 1.00 81.12 88 LEU A N 1
ATOM 665 C CA . LEU A 1 88 ? -5.284 8.996 20.657 1.00 81.12 88 LEU A CA 1
ATOM 666 C C . LEU A 1 88 ? -3.892 8.413 20.928 1.00 81.12 88 LEU A C 1
ATOM 668 O O . LEU A 1 88 ? -3.552 8.183 22.086 1.00 81.12 88 LEU A O 1
ATOM 672 N N . LEU A 1 89 ? -3.073 8.217 19.889 1.00 82.81 89 LEU A N 1
ATOM 673 C CA . LEU A 1 89 ? -1.715 7.673 20.018 1.00 82.81 89 LEU A CA 1
ATOM 674 C C . LEU A 1 89 ? -0.730 8.671 20.653 1.00 82.81 89 LEU A C 1
ATOM 676 O O . LEU A 1 89 ? 0.113 8.276 21.463 1.00 82.81 89 LEU A O 1
ATOM 680 N N . ARG A 1 90 ? -0.846 9.976 20.359 1.00 83.00 90 ARG A N 1
ATOM 681 C CA . ARG A 1 90 ? 0.034 11.020 20.929 1.00 83.00 90 ARG A CA 1
ATOM 682 C C . ARG A 1 90 ? -0.016 11.082 22.453 1.00 83.00 90 ARG A C 1
ATOM 684 O O . ARG A 1 90 ? 1.023 11.288 23.071 1.00 83.00 90 ARG A O 1
ATOM 691 N N . GLY A 1 91 ? -1.182 10.856 23.053 1.00 73.75 91 GLY A N 1
ATOM 692 C CA . GLY A 1 91 ? -1.360 10.870 24.509 1.00 73.75 91 GLY A CA 1
ATOM 693 C C . GLY A 1 91 ? -0.766 9.669 25.258 1.00 73.75 91 GLY A C 1
ATOM 694 O O . GLY A 1 91 ? -0.994 9.548 26.459 1.00 73.75 91 GLY A O 1
ATOM 695 N N . ARG A 1 92 ? -0.055 8.748 24.587 1.00 72.06 92 ARG A N 1
ATOM 696 C CA . ARG A 1 92 ? 0.370 7.456 25.163 1.00 72.06 92 ARG A CA 1
ATOM 697 C C . ARG A 1 92 ? 1.889 7.302 25.245 1.00 72.06 92 ARG A C 1
ATOM 699 O O . ARG A 1 92 ? 2.613 7.778 24.369 1.00 72.06 92 ARG A O 1
ATOM 706 N N . LEU A 1 93 ? 2.364 6.596 26.277 1.00 67.62 93 LEU A N 1
ATOM 707 C CA . LEU A 1 93 ? 3.783 6.257 26.445 1.00 67.62 93 LEU A CA 1
ATOM 708 C C . LEU A 1 93 ? 4.211 5.121 25.485 1.00 67.62 93 LEU A C 1
ATOM 710 O O . LEU A 1 93 ? 3.367 4.322 25.080 1.00 67.62 93 LEU A O 1
ATOM 714 N N . PRO A 1 94 ? 5.509 5.016 25.130 1.00 62.97 94 PRO A N 1
ATOM 715 C CA . PRO A 1 94 ? 5.999 4.106 24.084 1.00 62.97 94 PRO A CA 1
ATOM 716 C C . PRO A 1 94 ? 5.906 2.610 24.418 1.00 62.97 94 PRO A C 1
ATOM 718 O O . PRO A 1 94 ? 5.806 1.795 23.508 1.00 62.97 94 PRO A O 1
ATOM 721 N N . TYR A 1 95 ? 5.962 2.257 25.707 1.00 59.59 95 TYR A N 1
ATOM 722 C CA . TYR A 1 95 ? 6.109 0.873 26.186 1.00 59.59 95 TYR A CA 1
ATOM 723 C C . TYR A 1 95 ? 4.799 0.218 26.633 1.00 59.59 95 TYR A C 1
ATOM 725 O O . TYR A 1 95 ? 4.823 -0.887 27.164 1.00 59.59 95 TYR A O 1
ATOM 733 N N . HIS A 1 96 ? 3.656 0.882 26.458 1.00 57.19 96 HIS A N 1
ATOM 734 C CA . HIS A 1 96 ? 2.380 0.227 26.719 1.00 57.19 96 HIS A CA 1
ATOM 735 C C . HIS A 1 96 ? 2.048 -0.717 25.560 1.00 57.19 96 HIS A C 1
ATOM 737 O O . HIS A 1 96 ? 1.934 -0.265 24.417 1.00 57.19 96 HIS A O 1
ATOM 743 N N . GLU A 1 97 ? 1.863 -2.007 25.868 1.00 56.31 97 GLU A N 1
ATOM 744 C CA . GLU A 1 97 ? 1.041 -2.905 25.048 1.00 56.31 97 GLU A CA 1
ATOM 745 C C . GLU A 1 97 ? -0.300 -2.182 24.833 1.00 56.31 97 GLU A C 1
ATOM 747 O O . GLU A 1 97 ? -0.930 -1.721 25.788 1.00 56.31 97 GLU A O 1
ATOM 752 N N . THR A 1 98 ? -0.648 -1.883 23.584 1.00 53.81 98 THR A N 1
ATOM 753 C CA . THR A 1 98 ? -1.586 -0.807 23.253 1.00 53.81 98 THR A CA 1
ATOM 754 C C . THR A 1 98 ? -2.978 -1.062 23.797 1.00 53.81 98 THR A C 1
ATOM 756 O O . THR A 1 98 ? -3.673 -1.965 23.348 1.00 53.81 98 THR A O 1
ATOM 759 N N . VAL A 1 99 ? -3.420 -0.150 24.660 1.00 52.75 99 VAL A N 1
ATOM 760 C CA . VAL A 1 99 ? -4.810 0.019 25.094 1.00 52.75 99 VAL A CA 1
ATOM 761 C C . VAL A 1 99 ? -5.462 1.105 24.229 1.00 52.75 99 VAL A C 1
ATOM 763 O O . VAL A 1 99 ? -5.865 2.166 24.711 1.00 52.75 99 VAL A O 1
ATOM 766 N N . LEU A 1 100 ? -5.498 0.897 22.909 1.00 57.81 100 LEU A N 1
ATOM 767 C CA . LEU A 1 100 ? -6.603 1.479 22.142 1.00 57.81 100 LEU A CA 1
ATOM 768 C C . LEU A 1 100 ? -7.882 0.852 22.723 1.00 57.81 100 LEU A C 1
ATOM 770 O O . LEU A 1 100 ? -7.842 -0.308 23.129 1.00 57.81 100 LEU A O 1
ATOM 774 N N . ALA A 1 101 ? -8.991 1.596 22.826 1.00 61.59 101 ALA A N 1
ATOM 775 C CA . ALA A 1 101 ? -10.246 0.963 23.237 1.00 61.59 101 ALA A CA 1
ATOM 776 C C . ALA A 1 101 ? -10.495 -0.225 22.296 1.00 61.59 101 ALA A C 1
ATOM 778 O O . ALA A 1 101 ? -10.326 -0.048 21.086 1.00 61.59 101 ALA A O 1
ATOM 779 N N . ASP A 1 102 ? -10.847 -1.402 22.827 1.00 64.44 102 ASP A N 1
ATOM 780 C CA . ASP A 1 102 ? -10.845 -2.671 22.075 1.00 64.44 102 ASP A CA 1
ATOM 781 C C . ASP A 1 102 ? -11.472 -2.529 20.676 1.00 64.44 102 ASP A C 1
ATOM 783 O O . ASP A 1 102 ? -10.916 -2.993 19.684 1.00 64.44 102 ASP A O 1
ATOM 787 N N . GLY A 1 103 ? -12.560 -1.758 20.556 1.00 70.56 103 GLY A N 1
ATOM 788 C CA . GLY A 1 103 ? -13.233 -1.491 19.283 1.00 70.56 103 GLY A CA 1
ATOM 789 C C . GLY A 1 103 ? -12.441 -0.678 18.242 1.00 70.56 103 GLY A C 1
ATOM 790 O O . GLY A 1 103 ? -12.586 -0.928 17.044 1.00 70.56 103 GLY A O 1
ATOM 791 N N . GLU A 1 104 ? -11.607 0.285 18.641 1.00 74.38 104 GLU A N 1
ATOM 792 C CA . GLU A 1 104 ? -10.794 1.096 17.717 1.00 74.38 104 GLU A CA 1
ATOM 793 C C . GLU A 1 104 ? -9.563 0.330 17.227 1.00 74.38 104 GLU A C 1
ATOM 795 O O . GLU A 1 104 ? -9.232 0.390 16.038 1.00 74.38 104 GLU A O 1
ATOM 800 N N . LEU A 1 105 ? -8.930 -0.434 18.124 1.00 75.12 105 LEU A N 1
ATOM 801 C CA . LEU A 1 105 ? -7.838 -1.342 17.780 1.00 75.12 105 LEU A CA 1
ATOM 802 C C . LEU A 1 105 ? -8.325 -2.423 16.824 1.00 75.12 105 LEU A C 1
ATOM 804 O O . LEU A 1 105 ? -7.752 -2.618 15.751 1.00 75.12 105 LEU A O 1
ATOM 808 N N . ASP A 1 106 ? -9.433 -3.073 17.181 1.00 75.88 106 ASP A N 1
ATOM 809 C CA . ASP A 1 106 ? -10.061 -4.090 16.355 1.00 75.88 106 ASP A CA 1
ATOM 810 C C . ASP A 1 106 ? -10.447 -3.504 15.002 1.00 75.88 106 ASP A C 1
ATOM 812 O O . ASP A 1 106 ? -10.269 -4.160 13.975 1.00 75.88 106 ASP A O 1
ATOM 816 N N . ALA A 1 107 ? -10.917 -2.253 14.948 1.00 79.25 107 ALA A N 1
ATOM 817 C CA . ALA A 1 107 ? -11.204 -1.587 13.689 1.00 79.25 107 ALA A CA 1
ATOM 818 C C . ALA A 1 107 ? -9.943 -1.314 12.846 1.00 79.25 107 ALA A C 1
ATOM 820 O O . ALA A 1 107 ? -9.980 -1.495 11.623 1.00 79.25 107 ALA A O 1
ATOM 821 N N . LEU A 1 108 ? -8.833 -0.906 13.457 1.00 83.44 108 LEU A N 1
ATOM 822 C CA . LEU A 1 108 ? -7.573 -0.722 12.745 1.00 83.44 108 LEU A CA 1
ATOM 823 C C . LEU A 1 108 ? -7.057 -2.064 12.211 1.00 83.44 108 LEU A C 1
ATOM 825 O O . LEU A 1 108 ? -6.891 -2.214 11.001 1.00 83.44 108 LEU A O 1
ATOM 829 N N . VAL A 1 109 ? -6.910 -3.067 13.075 1.00 84.69 109 VAL A N 1
ATOM 830 C CA . VAL A 1 109 ? -6.423 -4.411 12.729 1.00 84.69 109 VAL A CA 1
ATOM 831 C C . VAL A 1 109 ? -7.276 -5.050 11.636 1.00 84.69 109 VAL A C 1
ATOM 833 O O . VAL A 1 109 ? -6.771 -5.496 10.603 1.00 84.69 109 VAL A O 1
ATOM 836 N N . SER A 1 110 ? -8.596 -5.037 11.803 1.00 83.25 110 SER A N 1
ATOM 837 C CA . SER A 1 110 ? -9.495 -5.660 10.831 1.00 83.25 110 SER A CA 1
ATOM 838 C C . SER A 1 110 ? -9.565 -4.926 9.494 1.00 83.25 110 SER A C 1
ATOM 840 O O . SER A 1 110 ? -10.058 -5.510 8.530 1.00 83.25 110 SER A O 1
ATOM 842 N N . SER A 1 111 ? -9.051 -3.693 9.386 1.00 84.62 111 SER A N 1
ATOM 843 C CA . SER A 1 111 ? -8.876 -3.025 8.089 1.00 84.62 111 SER A CA 1
ATOM 844 C C . SER A 1 111 ? -7.764 -3.642 7.234 1.00 84.62 111 SER A C 1
ATOM 846 O O . SER A 1 111 ? -7.805 -3.497 6.016 1.00 84.62 111 SER A O 1
ATOM 848 N N . PHE A 1 112 ? -6.840 -4.387 7.846 1.00 85.81 112 PHE A N 1
ATOM 849 C CA . PHE A 1 112 ? -5.756 -5.095 7.163 1.00 85.81 112 PHE A CA 1
ATOM 850 C C . PHE A 1 112 ? -5.988 -6.609 7.065 1.00 85.81 112 PHE A C 1
ATOM 852 O O . PHE A 1 112 ? -5.486 -7.235 6.136 1.00 85.81 112 PHE A O 1
ATOM 859 N N .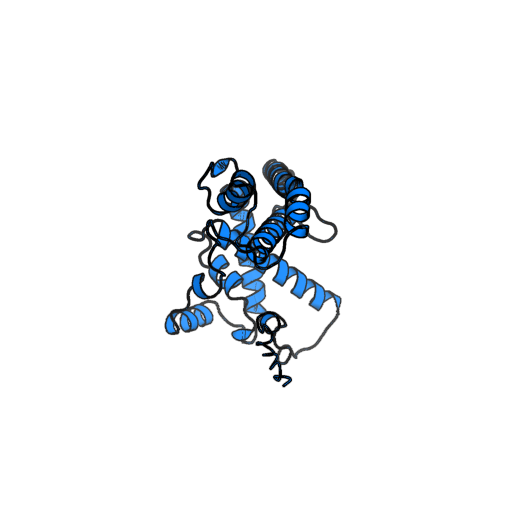 THR A 1 113 ? -6.756 -7.206 7.983 1.00 83.31 113 THR A N 1
ATOM 860 C CA . THR A 1 113 ? -6.990 -8.666 8.011 1.00 83.31 113 THR A CA 1
ATOM 861 C C . THR A 1 113 ? -8.345 -9.096 7.452 1.00 83.31 113 THR A C 1
ATOM 863 O O . THR A 1 113 ? -8.522 -10.249 7.076 1.00 83.31 113 THR A O 1
ATOM 866 N N . GLY A 1 114 ? -9.333 -8.198 7.412 1.00 71.06 114 GLY A N 1
ATOM 867 C CA . GLY A 1 114 ? -10.696 -8.515 6.974 1.00 71.06 114 GLY A CA 1
ATOM 868 C C . GLY A 1 114 ? -11.546 -9.308 7.960 1.00 71.06 114 GLY A C 1
ATOM 869 O O . GLY A 1 114 ? -12.703 -9.587 7.646 1.00 71.06 114 GLY A O 1
ATOM 870 N N . ALA A 1 115 ? -11.029 -9.573 9.162 1.00 65.81 115 ALA A N 1
ATOM 871 C CA . ALA A 1 115 ? -11.635 -10.453 10.161 1.00 65.81 115 ALA A CA 1
ATOM 872 C C . ALA A 1 115 ? -13.050 -10.053 10.629 1.00 65.81 115 ALA A C 1
ATOM 874 O O . ALA A 1 115 ? -13.794 -10.910 11.087 1.00 65.81 115 ALA A O 1
ATOM 875 N N . LEU A 1 116 ? -13.443 -8.776 10.518 1.00 56.56 116 LEU A N 1
ATOM 876 C CA . LEU A 1 116 ? -14.688 -8.281 11.127 1.00 56.56 116 LEU A CA 1
ATOM 877 C C . LEU A 1 116 ? -15.727 -7.712 10.157 1.00 56.56 116 LEU A C 1
ATOM 879 O O . LEU A 1 116 ? -16.766 -7.300 10.645 1.00 56.56 116 LEU A O 1
ATOM 883 N N . ASN A 1 117 ? -15.450 -7.618 8.845 1.00 59.97 117 ASN A N 1
ATOM 884 C CA . ASN A 1 117 ? -16.387 -7.233 7.758 1.00 59.97 117 ASN A CA 1
ATOM 885 C C . ASN A 1 117 ? -15.592 -6.870 6.483 1.00 59.97 117 ASN A C 1
ATOM 887 O O . ASN A 1 117 ? -15.627 -5.728 6.013 1.00 59.97 117 ASN A O 1
ATOM 891 N N . GLY A 1 118 ? -14.829 -7.829 5.942 1.00 54.84 118 GLY A N 1
ATOM 892 C CA . GLY A 1 118 ? -13.791 -7.601 4.925 1.00 54.84 118 GLY A CA 1
ATOM 893 C C . GLY A 1 118 ? -14.172 -6.648 3.785 1.00 54.84 118 GLY A C 1
ATOM 894 O O . GLY A 1 118 ? -13.502 -5.647 3.575 1.00 54.84 118 GLY A O 1
ATOM 895 N N . ARG A 1 119 ? -15.296 -6.870 3.093 1.00 55.25 119 ARG A N 1
ATOM 896 C CA . ARG A 1 119 ? -15.670 -6.065 1.909 1.00 55.25 119 ARG A CA 1
ATOM 897 C C . ARG A 1 119 ? -16.176 -4.647 2.201 1.00 55.25 119 ARG A C 1
ATOM 899 O O . ARG A 1 119 ? -16.245 -3.843 1.280 1.00 55.25 119 ARG A O 1
ATOM 906 N N . ARG A 1 120 ? -16.546 -4.325 3.448 1.00 62.19 120 ARG A N 1
ATOM 907 C CA . ARG A 1 120 ? -17.070 -2.991 3.811 1.00 62.19 120 ARG A CA 1
ATOM 908 C C . ARG A 1 120 ? -15.982 -2.020 4.260 1.00 62.19 120 ARG A C 1
ATOM 910 O O . ARG A 1 120 ? -16.244 -0.823 4.363 1.00 62.19 120 ARG A O 1
ATOM 917 N N . ARG A 1 121 ? -14.775 -2.510 4.556 1.00 82.38 121 ARG A N 1
ATOM 918 C CA . ARG A 1 121 ? -13.674 -1.655 5.005 1.00 82.38 121 ARG A CA 1
ATOM 919 C C . ARG A 1 121 ? -12.951 -1.067 3.803 1.00 82.38 121 ARG A C 1
ATOM 921 O O . ARG A 1 121 ? -12.525 -1.796 2.914 1.00 82.38 121 ARG A O 1
ATOM 928 N N . ALA A 1 122 ? -12.791 0.253 3.817 1.00 86.81 122 ALA A N 1
ATOM 929 C CA . ALA A 1 122 ? -12.269 1.015 2.687 1.00 86.81 122 ALA A CA 1
ATOM 930 C C . ALA A 1 122 ? -10.899 0.515 2.190 1.00 86.81 122 ALA A C 1
ATOM 932 O O . ALA A 1 122 ? -10.700 0.411 0.987 1.00 86.81 122 ALA A O 1
ATOM 933 N N . LEU A 1 123 ? -9.986 0.131 3.093 1.00 90.88 123 LEU A N 1
ATOM 934 C CA . LEU A 1 123 ? -8.657 -0.370 2.719 1.00 90.88 123 LEU A CA 1
ATOM 935 C C . LEU A 1 123 ? -8.732 -1.713 1.987 1.00 90.88 123 LEU A C 1
ATOM 937 O O . LEU A 1 123 ? -8.109 -1.897 0.946 1.00 90.88 123 LEU A O 1
ATOM 941 N N . ILE A 1 124 ? -9.536 -2.640 2.503 1.00 90.81 124 ILE A N 1
ATOM 942 C CA . ILE A 1 124 ? -9.728 -3.952 1.880 1.00 90.81 124 ILE A CA 1
ATOM 943 C C . ILE A 1 124 ? -10.403 -3.787 0.532 1.00 90.81 124 ILE A C 1
ATOM 945 O O . ILE A 1 124 ? -9.986 -4.435 -0.420 1.00 90.81 124 ILE A O 1
ATOM 949 N N . TRP A 1 125 ? -11.404 -2.910 0.436 1.00 92.00 125 TRP A N 1
ATOM 950 C CA . TRP A 1 125 ? -12.045 -2.597 -0.834 1.00 92.00 125 TRP A CA 1
ATOM 951 C C . TRP A 1 125 ? -11.020 -2.079 -1.850 1.00 92.00 125 TRP A C 1
ATOM 953 O O . TRP A 1 125 ? -10.894 -2.665 -2.918 1.00 92.00 125 TRP A O 1
ATOM 963 N N . LEU A 1 126 ? -10.199 -1.086 -1.485 1.00 92.81 126 LEU A N 1
ATOM 964 C CA . LEU A 1 126 ? -9.162 -0.534 -2.368 1.00 92.81 126 LEU A CA 1
ATOM 965 C C . LEU A 1 126 ? -8.147 -1.587 -2.841 1.00 92.81 126 LEU A C 1
ATOM 967 O O . LEU A 1 126 ? -7.664 -1.511 -3.964 1.00 92.81 126 LEU A O 1
ATOM 971 N N . LEU A 1 127 ? -7.810 -2.573 -2.006 1.00 93.12 127 LEU A N 1
ATOM 972 C CA . LEU A 1 127 ? -6.759 -3.557 -2.310 1.00 93.12 127 LEU A CA 1
ATOM 973 C C . LEU A 1 127 ? -7.279 -4.932 -2.756 1.00 93.12 127 LEU A C 1
ATOM 975 O O . LEU A 1 127 ? -6.482 -5.824 -3.073 1.00 93.12 127 LEU A O 1
ATOM 979 N N . SER A 1 128 ? -8.598 -5.122 -2.770 1.00 90.06 128 SER A N 1
ATOM 980 C CA . SER A 1 128 ? -9.243 -6.399 -3.110 1.00 90.06 128 SER A CA 1
ATOM 981 C C . SER A 1 128 ? -10.311 -6.278 -4.190 1.00 90.06 128 SER A C 1
ATOM 983 O O . SER A 1 128 ? -10.634 -7.301 -4.792 1.00 90.06 128 SER A O 1
ATOM 985 N N . ASP A 1 129 ? -10.849 -5.083 -4.454 1.00 91.38 129 ASP A N 1
ATOM 986 C CA . ASP A 1 129 ? -11.702 -4.851 -5.619 1.00 91.38 129 ASP A CA 1
ATOM 987 C C . ASP A 1 129 ? -10.915 -5.184 -6.900 1.00 91.38 129 ASP A C 1
ATOM 989 O O . ASP A 1 129 ? -9.818 -4.653 -7.068 1.00 91.38 129 ASP A O 1
ATOM 993 N N . PRO A 1 130 ? -11.407 -6.064 -7.794 1.00 91.50 130 PRO A N 1
ATOM 994 C CA . PRO A 1 130 ? -10.630 -6.530 -8.942 1.00 91.50 130 PRO A CA 1
ATOM 995 C C . PRO A 1 130 ? -10.145 -5.409 -9.864 1.00 91.50 130 PRO A C 1
ATOM 997 O O . PRO A 1 130 ? -9.018 -5.475 -10.359 1.00 91.50 130 PRO A O 1
ATOM 1000 N N . ALA A 1 131 ? -10.969 -4.380 -10.076 1.00 91.12 131 ALA A N 1
ATOM 1001 C CA . ALA A 1 131 ? -10.637 -3.286 -10.974 1.00 91.12 131 ALA A CA 1
ATOM 1002 C C . ALA A 1 131 ? -9.602 -2.357 -10.330 1.00 91.12 131 ALA A C 1
ATOM 1004 O O . ALA A 1 131 ? -8.567 -2.081 -10.934 1.00 91.12 131 ALA A O 1
ATOM 1005 N N . VAL A 1 132 ? -9.810 -1.946 -9.074 1.00 92.38 132 VAL A N 1
ATOM 1006 C CA . VAL A 1 132 ? -8.825 -1.123 -8.345 1.00 92.38 132 VAL A CA 1
ATOM 1007 C C . VAL A 1 132 ? -7.507 -1.878 -8.154 1.00 92.38 132 VAL A C 1
ATOM 1009 O O . VAL A 1 132 ? -6.423 -1.330 -8.378 1.00 92.38 132 VAL A O 1
ATOM 1012 N N . ARG A 1 133 ? -7.592 -3.166 -7.807 1.00 92.75 133 ARG A N 1
ATOM 1013 C CA . ARG A 1 133 ? -6.444 -4.056 -7.622 1.00 92.75 133 ARG A CA 1
ATOM 1014 C C . ARG A 1 133 ? -5.590 -4.144 -8.880 1.00 92.75 133 ARG A C 1
ATOM 1016 O O . ARG A 1 133 ? -4.372 -4.170 -8.745 1.00 92.75 133 ARG A O 1
ATOM 1023 N N . HIS A 1 134 ? -6.187 -4.183 -10.071 1.00 94.25 134 HIS A N 1
ATOM 1024 C CA . HIS A 1 134 ? -5.435 -4.223 -11.326 1.00 94.25 134 HIS A CA 1
ATOM 1025 C C . HIS A 1 134 ? -4.544 -2.983 -11.505 1.00 94.25 134 HIS A C 1
ATOM 1027 O O . HIS A 1 134 ? -3.371 -3.109 -11.867 1.00 94.25 134 HIS A O 1
ATOM 1033 N N . TYR A 1 135 ? -5.063 -1.791 -11.195 1.00 95.12 135 TYR A N 1
ATOM 1034 C CA . TYR A 1 135 ? -4.282 -0.553 -11.267 1.00 95.12 135 TYR A CA 1
ATOM 1035 C C . TYR A 1 135 ? -3.187 -0.504 -10.199 1.00 95.12 135 TYR A C 1
ATOM 1037 O O . TYR A 1 135 ? -2.048 -0.157 -10.508 1.00 95.12 135 TYR A O 1
ATOM 1045 N N . ALA A 1 136 ? -3.499 -0.909 -8.964 1.00 95.75 136 ALA A N 1
ATOM 1046 C CA . ALA A 1 136 ? -2.514 -1.001 -7.888 1.00 95.75 136 ALA A CA 1
ATOM 1047 C C . ALA A 1 136 ? -1.381 -1.988 -8.226 1.00 95.75 136 ALA A C 1
ATOM 1049 O O . ALA A 1 136 ? -0.207 -1.656 -8.069 1.00 95.75 136 ALA A O 1
ATOM 1050 N N . GLU A 1 137 ? -1.721 -3.161 -8.764 1.00 96.81 137 GLU A N 1
ATOM 1051 C CA . GLU A 1 137 ? -0.757 -4.165 -9.221 1.00 96.81 137 GLU A CA 1
ATOM 1052 C C . GLU A 1 137 ? 0.140 -3.615 -10.330 1.00 96.81 137 GLU A C 1
ATOM 1054 O O . GLU A 1 137 ? 1.365 -3.715 -10.258 1.00 96.81 137 GLU A O 1
ATOM 1059 N N . SER A 1 138 ? -0.475 -3.004 -11.344 1.00 96.25 138 SER A N 1
ATOM 1060 C CA . SER A 1 138 ? 0.229 -2.421 -12.484 1.00 96.25 138 SER A CA 1
ATOM 1061 C C . SER A 1 138 ? 1.191 -1.326 -12.036 1.00 96.25 138 SER A C 1
ATOM 1063 O O . SER A 1 138 ? 2.339 -1.295 -12.474 1.00 96.25 138 SER A O 1
ATOM 1065 N N . TYR A 1 139 ? 0.761 -0.463 -11.115 1.00 95.94 139 TYR A N 1
ATOM 1066 C CA . TYR A 1 139 ? 1.615 0.558 -10.520 1.00 95.94 139 TYR A CA 1
ATOM 1067 C C . TYR A 1 139 ? 2.823 -0.062 -9.810 1.00 95.94 139 TYR A C 1
ATOM 1069 O O . TYR A 1 139 ? 3.961 0.262 -10.150 1.00 95.94 139 TYR A O 1
ATOM 1077 N N . VAL A 1 140 ? 2.603 -1.005 -8.890 1.00 96.94 140 VAL A N 1
ATOM 1078 C CA . VAL A 1 140 ? 3.682 -1.643 -8.120 1.00 96.94 140 VAL A CA 1
ATOM 1079 C C . VAL A 1 140 ? 4.672 -2.370 -9.035 1.00 96.94 140 VAL A C 1
ATOM 1081 O O . VAL A 1 140 ? 5.880 -2.167 -8.905 1.00 96.94 140 VAL A O 1
ATOM 1084 N N . LYS A 1 141 ? 4.188 -3.137 -10.020 1.00 96.81 141 LYS A N 1
ATOM 1085 C CA . LYS A 1 141 ? 5.039 -3.816 -11.014 1.00 96.81 141 LYS A CA 1
ATOM 1086 C C . LYS A 1 141 ? 5.843 -2.834 -11.862 1.00 96.81 141 LYS A C 1
ATOM 1088 O O . LYS A 1 141 ? 7.034 -3.046 -12.077 1.00 96.81 141 LYS A O 1
ATOM 1093 N N . ASN A 1 142 ? 5.234 -1.731 -12.295 1.00 95.94 142 ASN A N 1
ATOM 1094 C CA . ASN A 1 142 ? 5.930 -0.700 -13.064 1.00 95.94 142 ASN A CA 1
ATOM 1095 C C . ASN A 1 142 ? 7.055 -0.043 -12.254 1.00 95.94 142 ASN A C 1
ATOM 1097 O O . ASN A 1 142 ? 8.153 0.159 -12.780 1.00 95.94 142 ASN A O 1
ATOM 1101 N N . ILE A 1 143 ? 6.818 0.268 -10.976 1.00 95.38 143 ILE A N 1
ATOM 1102 C CA . ILE A 1 143 ? 7.859 0.828 -10.107 1.00 95.38 143 ILE A CA 1
ATOM 1103 C C . ILE A 1 143 ? 8.957 -0.207 -9.829 1.00 95.38 143 ILE A C 1
ATOM 1105 O O . ILE A 1 143 ? 10.137 0.129 -9.936 1.00 95.38 143 ILE A O 1
ATOM 1109 N N . ALA A 1 144 ? 8.605 -1.469 -9.573 1.00 95.44 144 ALA A N 1
ATOM 1110 C CA . ALA A 1 144 ? 9.576 -2.546 -9.385 1.00 95.44 144 ALA A CA 1
ATOM 1111 C C . ALA A 1 144 ? 10.458 -2.766 -10.630 1.00 95.44 144 ALA A C 1
ATOM 1113 O O . ALA A 1 144 ? 11.676 -2.883 -10.513 1.00 95.44 144 ALA A O 1
ATOM 1114 N N . HIS A 1 145 ? 9.887 -2.739 -11.838 1.00 94.31 145 HIS A N 1
ATOM 1115 C CA . HIS A 1 145 ? 10.663 -2.817 -13.080 1.00 94.31 145 HIS A CA 1
ATOM 1116 C C . HIS A 1 145 ? 11.628 -1.638 -13.246 1.00 94.31 145 HIS A C 1
ATOM 1118 O O . HIS A 1 145 ? 12.780 -1.830 -13.640 1.00 94.31 145 HIS A O 1
ATOM 1124 N N . ARG A 1 146 ? 11.188 -0.413 -12.926 1.00 92.81 146 ARG A N 1
ATOM 1125 C CA . ARG A 1 146 ? 12.065 0.770 -12.943 1.00 92.81 146 ARG A CA 1
ATOM 1126 C C . ARG A 1 146 ? 13.207 0.624 -11.942 1.00 92.81 146 ARG A C 1
ATOM 1128 O O . ARG A 1 146 ? 14.341 0.935 -12.297 1.00 92.81 146 ARG A O 1
ATOM 1135 N N . MET A 1 147 ? 12.913 0.109 -10.748 1.00 94.31 147 MET A N 1
ATOM 1136 C CA . MET A 1 147 ? 13.913 -0.179 -9.726 1.00 94.31 147 MET A CA 1
ATOM 1137 C C . MET A 1 147 ? 14.981 -1.129 -10.256 1.00 94.31 147 MET A C 1
ATOM 1139 O O . MET A 1 147 ? 16.140 -0.733 -10.340 1.00 94.31 147 MET A O 1
ATOM 1143 N N . LEU A 1 148 ? 14.587 -2.322 -10.711 1.00 91.38 148 LEU A N 1
ATOM 1144 C CA . LEU A 1 148 ? 15.515 -3.334 -11.227 1.00 91.38 148 LEU A CA 1
ATOM 1145 C C . LEU A 1 148 ? 16.378 -2.807 -12.379 1.00 91.38 148 LEU A C 1
ATOM 1147 O O . LEU A 1 148 ? 17.586 -3.029 -12.404 1.00 91.38 148 LEU A O 1
ATOM 1151 N N . ARG A 1 149 ? 15.783 -2.035 -13.297 1.00 89.56 149 ARG A N 1
ATOM 1152 C CA . ARG A 1 149 ? 16.513 -1.429 -14.419 1.00 89.56 149 ARG A CA 1
ATOM 1153 C C . ARG A 1 149 ? 17.563 -0.410 -13.966 1.00 89.56 149 ARG A C 1
ATOM 1155 O O . ARG A 1 149 ? 18.575 -0.251 -14.643 1.00 89.56 149 ARG A O 1
ATOM 1162 N N . SER A 1 150 ? 17.310 0.295 -12.866 1.00 86.75 150 SER A N 1
ATOM 1163 C CA . SER A 1 150 ? 18.223 1.303 -12.311 1.00 86.75 150 SER A CA 1
ATOM 1164 C C . SER A 1 150 ? 19.215 0.750 -11.281 1.00 86.75 150 SER A C 1
ATOM 1166 O O . SER A 1 150 ? 20.216 1.400 -10.983 1.00 86.75 150 SER A O 1
ATOM 1168 N N . SER A 1 151 ? 18.972 -0.450 -10.752 1.00 85.44 151 SER A N 1
ATOM 1169 C CA . SER A 1 151 ? 19.834 -1.097 -9.767 1.00 85.44 151 SER A CA 1
ATOM 1170 C C . SER A 1 151 ? 21.046 -1.748 -10.433 1.00 85.44 151 SER A C 1
ATOM 1172 O O . SER A 1 151 ? 20.920 -2.663 -11.245 1.00 85.44 151 SER A O 1
ATOM 1174 N N . ALA A 1 152 ? 22.241 -1.292 -10.050 1.00 82.75 152 ALA A N 1
ATOM 1175 C CA . ALA A 1 152 ? 23.512 -1.906 -10.443 1.00 82.75 152 ALA A CA 1
ATOM 1176 C C . ALA A 1 152 ? 23.974 -3.016 -9.479 1.00 82.75 152 ALA A C 1
ATOM 1178 O O . ALA A 1 152 ? 24.811 -3.836 -9.847 1.00 82.75 152 ALA A O 1
ATOM 1179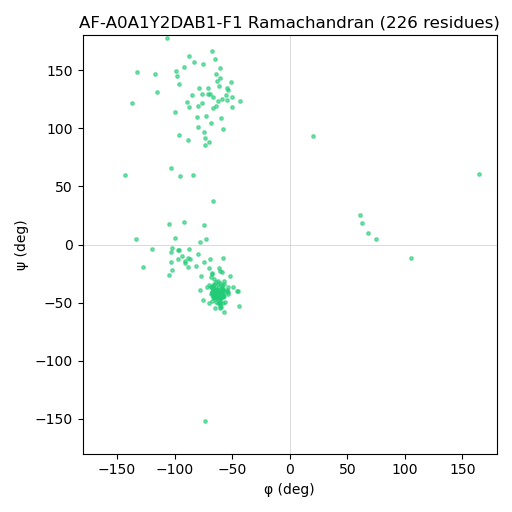 N N . ILE A 1 153 ? 23.444 -3.031 -8.252 1.00 84.69 153 ILE A N 1
ATOM 1180 C CA . ILE A 1 153 ? 23.811 -3.959 -7.177 1.00 84.69 153 ILE A CA 1
ATOM 1181 C C . ILE A 1 153 ? 22.552 -4.535 -6.523 1.00 84.69 153 ILE A C 1
ATOM 1183 O O . ILE A 1 153 ? 21.532 -3.855 -6.427 1.00 84.69 153 ILE A O 1
ATOM 1187 N N . MET A 1 154 ? 22.631 -5.776 -6.043 1.00 82.44 154 MET A N 1
ATOM 1188 C CA . MET A 1 154 ? 21.507 -6.472 -5.398 1.00 82.44 154 MET A CA 1
ATOM 1189 C C . MET A 1 154 ? 21.048 -5.764 -4.111 1.00 82.44 154 MET A C 1
ATOM 1191 O O . MET A 1 154 ? 19.858 -5.686 -3.805 1.00 82.44 154 MET A O 1
ATOM 1195 N N . ASP A 1 155 ? 21.988 -5.167 -3.377 1.00 84.62 155 ASP A N 1
ATOM 1196 C CA . ASP A 1 155 ? 21.701 -4.508 -2.103 1.00 84.62 155 ASP A CA 1
ATOM 1197 C C . ASP A 1 155 ? 20.839 -3.252 -2.246 1.00 84.62 155 ASP A C 1
ATOM 1199 O O . ASP A 1 155 ? 20.106 -2.916 -1.315 1.00 84.62 155 ASP A O 1
ATOM 1203 N N . SER A 1 156 ? 20.850 -2.597 -3.412 1.00 84.62 156 SER A N 1
ATOM 1204 C CA . SER A 1 156 ? 20.037 -1.400 -3.657 1.00 84.62 156 SER A CA 1
ATOM 1205 C C . SER A 1 156 ? 18.574 -1.701 -3.981 1.00 84.62 156 SER A C 1
ATOM 1207 O O . SER A 1 156 ? 17.768 -0.775 -4.049 1.00 84.62 156 SER A O 1
ATOM 1209 N N . ILE A 1 157 ? 18.221 -2.975 -4.170 1.00 89.19 157 ILE A N 1
ATOM 1210 C CA . ILE A 1 157 ? 16.852 -3.410 -4.450 1.00 89.19 157 ILE A CA 1
ATOM 1211 C C . ILE A 1 157 ? 16.041 -3.381 -3.155 1.00 89.19 157 ILE A C 1
ATOM 1213 O O . ILE A 1 157 ? 16.453 -3.952 -2.143 1.00 89.19 157 ILE A O 1
ATOM 1217 N N . ASP A 1 158 ? 14.870 -2.751 -3.187 1.00 93.06 158 ASP A N 1
ATOM 1218 C CA . ASP A 1 158 ? 13.853 -2.891 -2.149 1.00 93.06 158 ASP A CA 1
ATOM 1219 C C . ASP A 1 158 ? 13.202 -4.277 -2.281 1.00 93.06 158 ASP A C 1
ATOM 1221 O O . ASP A 1 158 ? 12.499 -4.584 -3.249 1.00 93.06 158 ASP A O 1
ATOM 1225 N N . LYS A 1 159 ? 13.483 -5.141 -1.302 1.00 91.62 159 LYS A N 1
ATOM 1226 C CA . LYS A 1 159 ? 13.050 -6.541 -1.306 1.00 91.62 159 LYS A CA 1
ATOM 1227 C C . LYS A 1 159 ? 11.539 -6.656 -1.108 1.00 91.62 159 LYS A C 1
ATOM 1229 O O . LYS A 1 159 ? 10.921 -7.521 -1.723 1.00 91.62 159 LYS A O 1
ATOM 1234 N N . VAL A 1 160 ? 10.935 -5.768 -0.315 1.00 94.19 160 VAL A N 1
ATOM 1235 C CA . VAL A 1 160 ? 9.481 -5.740 -0.102 1.00 94.19 160 VAL A CA 1
ATOM 1236 C C . VAL A 1 160 ? 8.781 -5.418 -1.415 1.00 94.19 160 VAL A C 1
ATOM 1238 O O . VAL A 1 160 ? 7.891 -6.156 -1.834 1.00 94.19 160 VAL A O 1
ATOM 1241 N N . LEU A 1 161 ? 9.229 -4.363 -2.100 1.00 95.44 161 LEU A N 1
ATOM 1242 C CA . LEU A 1 161 ? 8.695 -3.983 -3.405 1.00 95.44 161 LEU A CA 1
ATOM 1243 C C . LEU A 1 161 ? 8.837 -5.120 -4.427 1.00 95.44 161 LEU A C 1
ATOM 1245 O O . LEU A 1 161 ? 7.879 -5.432 -5.133 1.00 95.44 161 LEU A O 1
ATOM 1249 N N . PHE A 1 162 ? 10.007 -5.763 -4.488 1.00 94.19 162 PHE A N 1
ATOM 1250 C CA . PHE A 1 162 ? 10.258 -6.872 -5.408 1.00 94.19 162 PHE A CA 1
ATOM 1251 C C . PHE A 1 162 ? 9.312 -8.059 -5.176 1.00 94.19 162 PHE A C 1
ATOM 1253 O O . PHE A 1 162 ? 8.622 -8.489 -6.103 1.00 94.19 162 PHE A O 1
ATOM 1260 N N . PHE A 1 163 ? 9.249 -8.580 -3.948 1.00 94.50 163 PHE A N 1
ATOM 1261 C CA . PHE A 1 163 ? 8.438 -9.760 -3.647 1.00 94.50 163 PHE A CA 1
ATOM 1262 C C . PHE A 1 163 ? 6.945 -9.492 -3.786 1.00 94.50 163 PHE A C 1
ATOM 1264 O O . PHE A 1 163 ? 6.236 -10.321 -4.347 1.00 94.50 163 PHE A O 1
ATOM 1271 N N . VAL A 1 164 ? 6.461 -8.329 -3.341 1.00 95.69 164 VAL A N 1
ATOM 1272 C CA . VAL A 1 164 ? 5.042 -7.987 -3.500 1.00 95.69 164 VAL A CA 1
ATOM 1273 C C . VAL A 1 164 ? 4.684 -7.804 -4.977 1.00 95.69 164 VAL A C 1
ATOM 1275 O O . VAL A 1 164 ? 3.607 -8.219 -5.390 1.00 95.69 164 VAL A O 1
ATOM 1278 N N . ALA A 1 165 ? 5.574 -7.249 -5.809 1.00 96.12 165 ALA A N 1
ATOM 1279 C CA . ALA A 1 165 ? 5.342 -7.167 -7.253 1.00 96.12 165 ALA A CA 1
ATOM 1280 C C . ALA A 1 165 ? 5.281 -8.554 -7.923 1.00 96.12 165 ALA A C 1
ATOM 1282 O O . ALA A 1 165 ? 4.468 -8.762 -8.828 1.00 96.12 165 ALA A O 1
ATOM 1283 N N . ARG A 1 166 ? 6.125 -9.496 -7.479 1.00 94.44 166 ARG A N 1
ATOM 1284 C CA . ARG A 1 166 ? 6.180 -10.878 -7.980 1.00 94.44 166 ARG A CA 1
ATOM 1285 C C . ARG A 1 166 ? 4.949 -11.688 -7.563 1.00 94.44 166 ARG A C 1
ATOM 1287 O O . ARG A 1 166 ? 4.289 -12.279 -8.414 1.00 94.44 166 ARG A O 1
ATOM 1294 N N . ASP A 1 167 ? 4.618 -11.650 -6.275 1.00 94.81 167 ASP A N 1
ATOM 1295 C CA . ASP A 1 167 ? 3.637 -12.533 -5.633 1.00 94.81 167 ASP A CA 1
ATOM 1296 C C . ASP A 1 167 ? 2.303 -11.823 -5.338 1.00 94.81 167 ASP A C 1
ATOM 1298 O O . ASP A 1 167 ? 1.490 -12.309 -4.553 1.00 94.81 167 ASP A O 1
ATOM 1302 N N . TRP A 1 168 ? 2.038 -10.680 -5.987 1.00 94.19 168 TRP A N 1
ATOM 1303 C CA . TRP A 1 168 ? 0.879 -9.810 -5.729 1.00 94.19 168 TRP A CA 1
ATOM 1304 C C . TRP A 1 168 ? -0.456 -10.558 -5.605 1.00 94.19 168 TRP A C 1
ATOM 1306 O O . TRP A 1 168 ? -1.318 -10.234 -4.776 1.00 94.19 168 TRP A O 1
ATOM 1316 N N . SER A 1 169 ? -0.639 -11.561 -6.469 1.00 92.62 169 SER A N 1
ATOM 1317 C CA . SER A 1 169 ? -1.872 -12.338 -6.561 1.00 92.62 169 SER A CA 1
ATOM 1318 C C . SER A 1 169 ? -2.154 -13.162 -5.305 1.00 92.62 169 SER A C 1
ATOM 1320 O O . SER A 1 169 ? -3.318 -13.265 -4.911 1.00 92.62 169 SER A O 1
ATOM 1322 N N . THR A 1 170 ? -1.103 -13.663 -4.655 1.00 92.75 170 THR A N 1
ATOM 1323 C CA . THR A 1 170 ? -1.149 -14.447 -3.418 1.00 92.75 170 THR A CA 1
ATOM 1324 C C . THR A 1 170 ? -0.907 -13.596 -2.173 1.00 92.75 170 THR A C 1
ATOM 1326 O O . THR A 1 170 ? -1.180 -14.059 -1.071 1.00 92.75 170 THR A O 1
ATOM 1329 N N . SER A 1 171 ? -0.442 -12.350 -2.330 1.00 92.69 171 SER A N 1
ATOM 1330 C CA . SER A 1 171 ? -0.229 -11.425 -1.216 1.00 92.69 171 SER A CA 1
ATOM 1331 C C . SER A 1 171 ? -1.525 -11.076 -0.478 1.00 92.69 171 SER A C 1
ATOM 1333 O O . SER A 1 171 ? -2.572 -10.822 -1.083 1.00 92.69 171 SER A O 1
ATOM 1335 N N . THR A 1 172 ? -1.435 -10.987 0.843 1.00 92.19 172 THR A N 1
ATOM 1336 C CA . THR A 1 172 ? -2.477 -10.470 1.735 1.00 92.19 172 THR A CA 1
ATOM 1337 C C . THR A 1 172 ? -2.689 -8.964 1.537 1.00 92.19 172 THR A C 1
ATOM 1339 O O . THR A 1 172 ? -1.875 -8.267 0.932 1.00 92.19 172 THR A O 1
ATOM 1342 N N . VAL A 1 173 ? -3.785 -8.418 2.077 1.00 92.31 173 VAL A N 1
ATOM 1343 C CA . VAL A 1 173 ? -4.061 -6.967 2.030 1.00 92.31 173 VAL A CA 1
ATOM 1344 C C . VAL A 1 173 ? -2.939 -6.165 2.697 1.00 92.31 173 VAL A C 1
ATOM 1346 O O . VAL A 1 173 ? -2.521 -5.141 2.162 1.00 92.31 173 VAL A O 1
ATOM 1349 N N . TYR A 1 174 ? -2.419 -6.646 3.827 1.00 93.19 174 TYR A N 1
ATOM 1350 C CA . TYR A 1 174 ? -1.290 -6.024 4.517 1.00 93.19 174 TYR A CA 1
ATOM 1351 C C . TYR A 1 174 ? -0.015 -6.010 3.663 1.00 93.19 174 TYR A C 1
ATOM 1353 O O . TYR A 1 174 ? 0.621 -4.967 3.518 1.00 93.19 174 TYR A O 1
ATOM 1361 N N . GLU A 1 175 ? 0.326 -7.132 3.032 1.00 94.56 175 GLU A N 1
ATOM 1362 C CA . GLU A 1 175 ? 1.487 -7.227 2.140 1.00 94.56 175 GLU A CA 1
ATOM 1363 C C . GLU A 1 175 ? 1.343 -6.307 0.921 1.00 94.56 175 GLU A C 1
ATOM 1365 O O . GLU A 1 175 ? 2.277 -5.585 0.577 1.00 94.56 175 GLU A O 1
ATOM 1370 N N . ARG A 1 176 ? 0.150 -6.244 0.313 1.00 95.81 176 ARG A N 1
ATOM 1371 C CA . ARG A 1 176 ? -0.144 -5.307 -0.785 1.00 95.81 176 ARG A CA 1
ATOM 1372 C C . ARG A 1 176 ? -0.027 -3.849 -0.345 1.00 95.81 176 ARG A C 1
ATOM 1374 O O . ARG A 1 176 ? 0.540 -3.044 -1.081 1.00 95.81 176 ARG A O 1
ATOM 1381 N N . ALA A 1 177 ? -0.518 -3.507 0.849 1.00 96.06 177 ALA A N 1
ATOM 1382 C CA . ALA A 1 177 ? -0.379 -2.166 1.416 1.00 96.06 177 ALA A CA 1
ATOM 1383 C C . ALA A 1 177 ? 1.100 -1.785 1.579 1.00 96.06 177 ALA A C 1
ATOM 1385 O O . ALA A 1 177 ? 1.508 -0.698 1.172 1.00 96.06 177 ALA A O 1
ATOM 1386 N N . ARG A 1 178 ? 1.924 -2.703 2.101 1.00 95.94 178 ARG A N 1
ATOM 1387 C CA . ARG A 1 178 ? 3.375 -2.508 2.234 1.00 95.94 178 ARG A CA 1
ATOM 1388 C C . ARG A 1 178 ? 4.077 -2.376 0.888 1.00 95.94 178 ARG A C 1
ATOM 1390 O O . ARG A 1 178 ? 4.944 -1.518 0.751 1.00 95.94 178 ARG A O 1
ATOM 1397 N N . GLY A 1 179 ? 3.690 -3.172 -0.108 1.00 96.12 179 GLY A N 1
ATOM 1398 C CA . GLY A 1 179 ? 4.217 -3.048 -1.467 1.00 96.12 179 GLY A CA 1
ATOM 1399 C C . GLY A 1 179 ? 3.871 -1.709 -2.117 1.00 96.12 179 GLY A C 1
ATOM 1400 O O . GLY A 1 179 ? 4.730 -1.104 -2.754 1.00 96.12 179 GLY A O 1
ATOM 1401 N N . LEU A 1 180 ? 2.648 -1.205 -1.914 1.00 96.31 180 LEU A N 1
ATOM 1402 C CA . LEU A 1 180 ? 2.244 0.126 -2.377 1.00 96.31 180 LEU A CA 1
ATOM 1403 C C . LEU A 1 180 ? 3.032 1.241 -1.694 1.00 96.31 180 LEU A C 1
ATOM 1405 O O . LEU A 1 180 ? 3.515 2.144 -2.374 1.00 96.31 180 LEU A O 1
ATOM 1409 N N . ASP A 1 181 ? 3.199 1.174 -0.374 1.00 96.12 181 ASP A N 1
ATOM 1410 C CA . ASP A 1 181 ? 4.004 2.156 0.351 1.00 96.12 181 ASP A CA 1
ATOM 1411 C C . ASP A 1 181 ? 5.481 2.122 -0.083 1.00 96.12 181 ASP A C 1
ATOM 1413 O O . ASP A 1 181 ? 6.091 3.170 -0.309 1.00 96.12 181 ASP A O 1
ATOM 1417 N N . ALA A 1 182 ? 6.056 0.931 -0.280 1.00 95.31 182 ALA A N 1
ATOM 1418 C CA . ALA A 1 182 ? 7.405 0.773 -0.822 1.00 95.31 182 ALA A CA 1
ATOM 1419 C C . ALA A 1 182 ? 7.530 1.376 -2.235 1.00 95.31 182 ALA A C 1
ATOM 1421 O O . ALA A 1 182 ? 8.446 2.160 -2.493 1.00 95.31 182 ALA A O 1
ATOM 1422 N N . ALA A 1 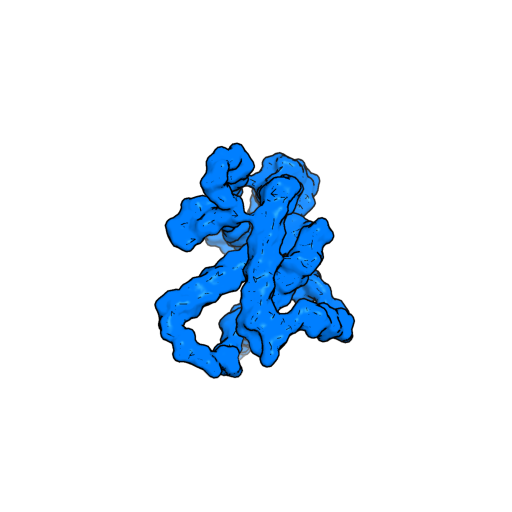183 ? 6.572 1.099 -3.127 1.00 95.75 183 ALA A N 1
ATOM 1423 C CA . ALA A 1 183 ? 6.530 1.677 -4.470 1.00 95.75 183 ALA A CA 1
ATOM 1424 C C . ALA A 1 183 ? 6.452 3.214 -4.435 1.00 95.75 183 ALA A C 1
ATOM 1426 O O . ALA A 1 183 ? 7.233 3.890 -5.109 1.00 95.75 183 ALA A O 1
ATOM 1427 N N . ARG A 1 184 ? 5.572 3.776 -3.597 1.00 93.50 184 ARG A N 1
ATOM 1428 C CA . ARG A 1 184 ? 5.408 5.228 -3.426 1.00 93.50 184 ARG A CA 1
ATOM 1429 C C . ARG A 1 184 ? 6.698 5.893 -2.943 1.00 93.50 184 ARG A C 1
ATOM 1431 O O . ARG A 1 184 ? 7.121 6.906 -3.505 1.00 93.50 184 ARG A O 1
ATOM 1438 N N . ARG A 1 185 ? 7.350 5.322 -1.921 1.00 92.31 185 ARG A N 1
ATOM 1439 C CA . ARG A 1 185 ? 8.632 5.824 -1.393 1.00 92.31 185 ARG A CA 1
ATOM 1440 C C . ARG A 1 185 ? 9.731 5.778 -2.452 1.00 92.31 185 ARG A C 1
ATOM 1442 O O . ARG A 1 185 ? 10.469 6.753 -2.605 1.00 92.31 185 ARG A O 1
ATOM 1449 N N . TYR A 1 186 ? 9.805 4.691 -3.218 1.00 92.81 186 TYR A N 1
ATOM 1450 C CA . TYR A 1 186 ? 10.780 4.550 -4.296 1.00 92.81 186 TYR A CA 1
ATOM 1451 C C . TYR A 1 186 ? 10.548 5.561 -5.428 1.00 92.81 186 TYR A C 1
ATOM 1453 O O . TYR A 1 186 ? 11.487 6.195 -5.911 1.00 92.81 186 TYR A O 1
ATOM 1461 N N . GLU A 1 187 ? 9.293 5.787 -5.821 1.00 91.06 187 GLU A N 1
ATOM 1462 C CA . GLU A 1 187 ? 8.948 6.798 -6.820 1.00 91.06 187 GLU A CA 1
ATOM 1463 C C . GLU A 1 187 ? 9.321 8.216 -6.360 1.00 91.06 187 GLU A C 1
ATOM 1465 O O . GLU A 1 187 ? 9.904 8.985 -7.133 1.00 91.06 187 GLU A O 1
ATOM 1470 N N . ALA A 1 188 ? 9.021 8.560 -5.103 1.00 88.94 188 ALA A N 1
ATOM 1471 C CA . ALA A 1 188 ? 9.409 9.839 -4.516 1.00 88.94 188 ALA A CA 1
ATOM 1472 C C . ALA A 1 188 ? 10.937 10.015 -4.511 1.00 88.94 188 ALA A C 1
ATOM 1474 O O . ALA A 1 188 ? 11.437 11.085 -4.863 1.00 88.94 188 ALA A O 1
ATOM 1475 N N . TRP A 1 189 ? 11.685 8.955 -4.189 1.00 88.75 189 TRP A N 1
ATOM 1476 C CA . TRP A 1 189 ? 13.144 8.956 -4.262 1.00 88.75 189 TRP A CA 1
ATOM 1477 C C . TRP A 1 189 ? 13.651 9.214 -5.688 1.00 88.75 189 TRP A C 1
ATOM 1479 O O . TRP A 1 189 ? 14.435 10.146 -5.877 1.00 88.75 189 TRP A O 1
ATOM 1489 N N . ILE A 1 190 ? 13.153 8.488 -6.702 1.00 86.50 190 ILE A N 1
ATOM 1490 C CA . ILE A 1 190 ? 13.552 8.716 -8.105 1.00 86.50 190 ILE A CA 1
ATOM 1491 C C . ILE A 1 190 ? 13.270 10.160 -8.523 1.00 86.50 190 ILE A C 1
ATOM 1493 O O . ILE A 1 190 ? 14.103 10.798 -9.165 1.00 86.50 190 ILE A O 1
ATOM 1497 N N . ARG A 1 191 ? 12.098 10.693 -8.166 1.00 84.69 191 ARG A N 1
ATOM 1498 C CA . ARG A 1 191 ? 11.720 12.066 -8.514 1.00 84.69 191 ARG A CA 1
ATOM 1499 C C . ARG A 1 191 ? 12.666 13.088 -7.890 1.00 84.69 191 ARG A C 1
ATOM 1501 O O . ARG A 1 191 ? 13.095 14.008 -8.582 1.00 84.69 191 ARG A O 1
ATOM 1508 N N . ASN A 1 192 ? 13.021 12.902 -6.622 1.00 84.75 192 ASN A N 1
ATOM 1509 C CA . ASN A 1 192 ? 13.963 13.769 -5.920 1.00 84.75 192 ASN A CA 1
ATOM 1510 C C . ASN A 1 192 ? 15.367 13.711 -6.540 1.00 84.75 192 ASN A C 1
ATOM 1512 O O . ASN A 1 192 ? 16.026 14.742 -6.651 1.00 84.75 192 ASN A O 1
ATOM 1516 N N . VAL A 1 193 ? 15.824 12.527 -6.964 1.00 82.00 193 VAL A N 1
ATOM 1517 C CA . VAL A 1 193 ? 17.106 12.370 -7.671 1.00 82.00 193 VAL A CA 1
ATOM 1518 C C . VAL A 1 193 ? 17.065 13.070 -9.034 1.00 82.00 193 VAL A C 1
ATOM 1520 O O . VAL A 1 193 ? 17.983 13.819 -9.359 1.00 82.00 193 VAL A O 1
ATOM 1523 N N . ALA A 1 194 ? 15.980 12.902 -9.796 1.00 78.50 194 ALA A N 1
ATOM 1524 C CA . ALA A 1 194 ? 15.808 13.533 -11.104 1.00 78.50 194 ALA A CA 1
ATOM 1525 C C . ALA A 1 194 ? 15.758 15.071 -11.021 1.00 78.50 194 ALA A C 1
ATOM 1527 O O . ALA A 1 194 ? 16.392 15.752 -11.821 1.00 78.50 194 ALA A O 1
ATOM 1528 N N . GLN A 1 195 ? 15.051 15.629 -10.032 1.00 75.38 195 GLN A N 1
ATOM 1529 C CA . GLN A 1 195 ? 14.962 17.081 -9.820 1.00 75.38 195 GLN A CA 1
ATOM 1530 C C . GLN A 1 195 ? 16.297 17.717 -9.422 1.00 75.38 195 GLN A C 1
ATOM 1532 O O . GLN A 1 195 ? 16.541 18.876 -9.743 1.00 75.38 195 GLN A O 1
ATOM 1537 N N . LYS A 1 196 ? 17.174 16.968 -8.746 1.00 72.56 196 LYS A N 1
ATOM 1538 C CA . LYS A 1 196 ? 18.501 17.446 -8.335 1.00 72.56 196 LYS A CA 1
ATOM 1539 C C . LYS A 1 196 ? 19.534 17.453 -9.468 1.00 72.56 196 LYS A C 1
ATOM 1541 O O . LYS A 1 196 ? 20.679 17.808 -9.214 1.00 72.56 196 LYS A O 1
ATOM 1546 N N . GLY A 1 197 ? 19.156 17.085 -10.698 1.00 50.84 197 GLY A N 1
ATOM 1547 C CA . GLY A 1 197 ? 19.994 17.278 -11.885 1.00 50.84 197 GLY A CA 1
ATOM 1548 C C . GLY A 1 197 ? 21.333 16.539 -11.850 1.00 50.84 197 GLY A C 1
ATOM 1549 O O . GLY A 1 197 ? 22.281 16.971 -12.501 1.00 50.84 197 GLY A O 1
ATOM 1550 N N . VAL A 1 198 ? 21.441 15.440 -11.095 1.00 48.41 198 VAL A N 1
ATOM 1551 C CA . VAL A 1 198 ? 22.670 14.642 -11.046 1.00 48.41 198 VAL A CA 1
ATOM 1552 C C . VAL A 1 198 ? 22.803 13.864 -12.358 1.00 48.41 198 VAL A C 1
ATOM 1554 O O . VAL A 1 198 ? 22.398 12.711 -12.479 1.00 48.41 198 VAL A O 1
ATOM 1557 N N . VAL A 1 199 ? 23.379 14.525 -13.362 1.00 47.12 199 VAL A N 1
ATOM 1558 C CA . VAL A 1 199 ? 24.075 13.879 -14.472 1.00 47.12 199 VAL A CA 1
ATOM 1559 C C . VAL A 1 199 ? 25.354 13.290 -13.887 1.00 47.12 199 VAL A C 1
ATOM 1561 O O . VAL A 1 199 ? 26.383 13.955 -13.850 1.00 47.12 199 VAL A O 1
ATOM 1564 N N . THR A 1 200 ? 25.314 12.056 -13.389 1.00 42.50 200 THR A N 1
ATOM 1565 C CA . THR A 1 200 ? 26.548 11.297 -13.169 1.00 42.50 200 THR A CA 1
ATOM 1566 C C . THR A 1 200 ? 26.370 9.859 -13.632 1.00 42.50 200 THR A C 1
ATOM 1568 O O . THR A 1 200 ? 25.539 9.102 -13.136 1.00 42.50 200 THR A O 1
ATOM 1571 N N . ASN A 1 201 ? 27.226 9.464 -14.573 1.00 37.06 201 ASN A N 1
ATOM 1572 C CA . ASN A 1 201 ? 27.516 8.084 -14.960 1.00 37.06 201 ASN A CA 1
ATOM 1573 C C . ASN A 1 201 ? 28.217 7.301 -13.823 1.00 37.06 201 ASN A C 1
ATOM 1575 O O . ASN A 1 201 ? 29.102 6.489 -14.071 1.00 37.06 201 ASN A O 1
ATOM 1579 N N . SER A 1 202 ? 27.825 7.538 -12.569 1.00 39.88 202 SER A N 1
ATOM 1580 C CA . SER A 1 202 ? 28.478 7.008 -11.371 1.00 39.88 202 SER A CA 1
ATOM 1581 C C . SER A 1 202 ? 27.432 6.660 -10.307 1.00 39.88 202 SER A C 1
ATOM 1583 O O . SER A 1 202 ? 27.440 7.188 -9.198 1.00 39.88 202 SER A O 1
ATOM 1585 N N . LEU A 1 203 ? 26.517 5.745 -10.641 1.00 46.62 203 LEU A N 1
ATOM 1586 C CA . LEU A 1 203 ? 25.547 5.146 -9.705 1.00 46.62 203 LEU A CA 1
ATOM 1587 C C . LEU A 1 203 ? 26.186 4.111 -8.745 1.00 46.62 203 LEU A C 1
ATOM 1589 O O . LEU A 1 203 ? 25.483 3.307 -8.140 1.00 46.62 203 LEU A O 1
ATOM 1593 N N . SER A 1 204 ? 27.514 4.101 -8.598 1.00 43.47 204 SER A N 1
ATOM 1594 C CA . SER A 1 204 ? 28.277 3.061 -7.892 1.00 43.47 204 SER A CA 1
ATOM 1595 C C . SER A 1 204 ? 28.638 3.364 -6.430 1.00 43.47 204 SER A C 1
ATOM 1597 O O . SER A 1 204 ? 29.168 2.475 -5.773 1.00 43.47 204 SER A O 1
ATOM 1599 N N . HIS A 1 205 ? 28.349 4.552 -5.875 1.00 39.09 205 HIS A N 1
ATOM 1600 C CA . HIS A 1 205 ? 28.854 4.902 -4.530 1.00 39.09 205 HIS A CA 1
ATOM 1601 C C . HIS A 1 205 ? 27.877 5.522 -3.527 1.00 39.09 205 HIS A C 1
ATOM 1603 O O . HIS A 1 205 ? 28.284 5.825 -2.407 1.00 39.09 205 HIS A O 1
ATOM 1609 N N . SER A 1 206 ? 26.587 5.648 -3.834 1.00 39.78 206 SER A N 1
ATOM 1610 C CA . SER A 1 206 ? 25.603 5.961 -2.790 1.00 39.78 206 SER A CA 1
ATOM 1611 C C . SER A 1 206 ? 24.968 4.667 -2.302 1.00 39.78 206 SER A C 1
ATOM 1613 O O . SER A 1 206 ? 24.010 4.163 -2.885 1.00 39.78 206 SER A O 1
ATOM 1615 N N . ALA A 1 207 ? 25.527 4.123 -1.218 1.00 42.59 207 ALA A N 1
ATOM 1616 C CA . ALA A 1 207 ? 24.812 3.190 -0.362 1.00 42.59 207 ALA A CA 1
ATOM 1617 C C . ALA A 1 207 ? 23.393 3.730 -0.160 1.00 42.59 207 ALA A C 1
ATOM 1619 O O . ALA A 1 207 ? 23.202 4.887 0.224 1.00 42.59 207 ALA A O 1
ATOM 1620 N N . SER A 1 208 ? 22.410 2.905 -0.509 1.00 42.16 208 SER A N 1
ATOM 1621 C CA . SER A 1 208 ? 21.004 3.251 -0.388 1.00 42.16 208 SER A CA 1
ATOM 1622 C C . SER A 1 208 ? 20.759 3.784 1.035 1.00 42.16 208 SER A C 1
ATOM 1624 O O . SER A 1 208 ? 21.103 3.083 1.993 1.00 42.16 208 SER A O 1
ATOM 1626 N N . PRO A 1 209 ? 20.159 4.978 1.232 1.00 46.66 209 PRO A N 1
ATOM 1627 C CA . PRO A 1 209 ? 19.783 5.446 2.574 1.00 46.66 209 PRO A CA 1
ATOM 1628 C C . PRO A 1 209 ? 18.832 4.458 3.282 1.00 46.66 209 PRO A C 1
ATOM 1630 O O . PRO A 1 209 ? 18.642 4.522 4.494 1.00 46.66 209 PRO A O 1
ATOM 1633 N N . PHE A 1 210 ? 18.305 3.495 2.521 1.00 44.97 210 PHE A N 1
ATOM 1634 C CA . PHE A 1 210 ? 17.525 2.332 2.918 1.00 44.97 210 PHE A CA 1
ATOM 1635 C C . PHE A 1 210 ? 18.151 1.460 4.026 1.00 44.97 210 PHE A C 1
ATOM 1637 O O . PHE A 1 210 ? 17.411 0.836 4.777 1.00 44.97 210 PHE A O 1
ATOM 1644 N N . LEU A 1 211 ? 19.483 1.432 4.186 1.00 41.16 211 LEU A N 1
ATOM 1645 C CA . LEU A 1 211 ? 20.142 0.680 5.273 1.00 41.16 211 LEU A CA 1
ATOM 1646 C C . LEU A 1 211 ? 20.436 1.516 6.532 1.00 41.16 211 LEU A C 1
ATOM 1648 O O . LEU A 1 211 ? 20.787 0.958 7.569 1.00 41.16 211 LEU A O 1
ATOM 1652 N N . ALA A 1 212 ? 20.283 2.843 6.483 1.00 38.09 212 ALA A N 1
ATOM 1653 C CA . ALA A 1 212 ? 20.582 3.702 7.631 1.00 38.09 212 ALA A CA 1
ATOM 1654 C C . ALA A 1 212 ? 19.445 3.747 8.670 1.00 38.09 212 ALA A C 1
ATOM 1656 O O . ALA A 1 212 ? 19.687 4.113 9.817 1.00 38.09 212 ALA A O 1
ATOM 1657 N N . GLN A 1 213 ? 18.219 3.352 8.305 1.00 40.38 213 GLN A N 1
ATOM 1658 C CA . GLN A 1 213 ? 17.067 3.363 9.220 1.00 40.38 213 GLN A CA 1
ATOM 1659 C C . GLN A 1 213 ? 16.891 2.076 10.041 1.00 40.38 213 GLN A C 1
ATOM 1661 O O . GLN A 1 213 ? 16.129 2.080 11.003 1.00 40.38 213 GLN A O 1
ATOM 1666 N N . THR A 1 214 ? 17.607 0.990 9.729 1.00 38.56 214 THR A N 1
ATOM 1667 C CA . THR A 1 214 ? 17.491 -0.284 10.465 1.00 38.56 214 THR A CA 1
ATOM 1668 C C . THR A 1 214 ? 18.553 -0.488 11.547 1.00 38.56 214 THR A C 1
ATOM 1670 O O . THR A 1 214 ? 18.439 -1.426 12.334 1.00 38.56 214 THR A O 1
ATOM 1673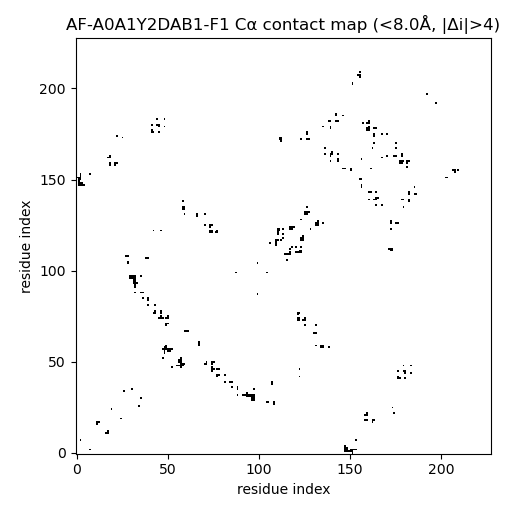 N N . ARG A 1 215 ? 19.538 0.410 11.688 1.00 32.22 215 ARG A N 1
ATOM 1674 C CA . ARG A 1 215 ? 20.412 0.428 12.872 1.00 32.22 215 ARG A CA 1
ATOM 1675 C C . ARG A 1 215 ? 19.804 1.301 13.967 1.00 32.22 215 ARG A C 1
ATOM 1677 O O . ARG A 1 215 ? 20.084 2.493 14.060 1.00 32.22 215 ARG A O 1
ATOM 1684 N N . ARG A 1 216 ? 18.993 0.682 14.831 1.00 32.75 216 ARG A N 1
ATOM 1685 C CA . ARG A 1 216 ? 18.779 1.199 16.192 1.00 32.75 216 ARG A CA 1
ATOM 1686 C C . ARG A 1 216 ? 20.155 1.359 16.862 1.00 32.75 216 ARG A C 1
ATOM 1688 O O . ARG A 1 216 ? 20.961 0.436 16.756 1.00 32.75 216 ARG A O 1
ATOM 1695 N N . PRO A 1 217 ? 20.447 2.472 17.552 1.00 34.28 217 PRO A N 1
ATOM 1696 C CA . PRO A 1 217 ? 21.598 2.520 18.435 1.00 34.28 217 PRO A CA 1
ATOM 1697 C C . PRO A 1 217 ? 21.343 1.557 19.597 1.00 34.28 2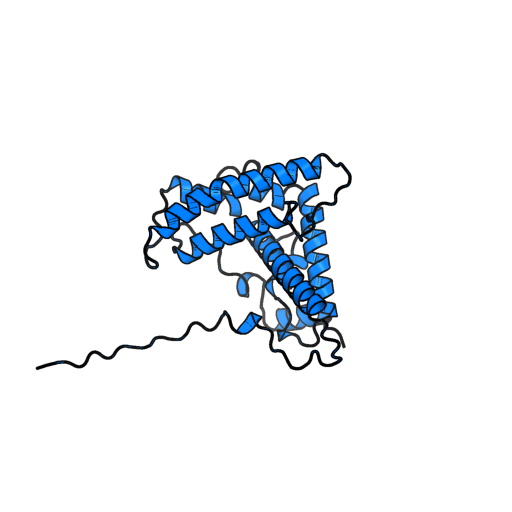17 PRO A C 1
ATOM 1699 O O . PRO A 1 217 ? 20.383 1.708 20.354 1.00 34.28 217 PRO A O 1
ATOM 1702 N N . GLU A 1 218 ? 22.189 0.539 19.695 1.00 34.22 218 GLU A N 1
ATOM 1703 C CA . GLU A 1 218 ? 22.263 -0.357 20.837 1.00 34.22 218 GLU A CA 1
ATOM 1704 C C . GLU A 1 218 ? 22.468 0.459 22.124 1.00 34.22 218 GLU A C 1
ATOM 1706 O O . GLU A 1 218 ? 23.366 1.295 22.234 1.00 34.22 218 GLU A O 1
ATOM 1711 N N . SER A 1 219 ? 21.558 0.238 23.073 1.00 35.53 219 SER A N 1
ATOM 1712 C CA . SER A 1 219 ? 21.786 0.208 24.520 1.00 35.53 219 SER A CA 1
ATOM 1713 C C . SER A 1 219 ? 23.051 0.907 25.040 1.00 35.53 219 SER A C 1
ATOM 1715 O O . SER A 1 219 ? 24.092 0.281 25.242 1.00 35.53 219 SER A O 1
ATOM 1717 N N . ARG A 1 220 ? 22.922 2.182 25.424 1.00 32.31 220 ARG A N 1
ATOM 1718 C CA . ARG A 1 220 ? 23.759 2.733 26.498 1.00 32.31 220 ARG A CA 1
ATOM 1719 C C . ARG A 1 220 ? 23.245 2.189 27.828 1.00 32.31 220 ARG A C 1
ATOM 1721 O O . ARG A 1 220 ? 22.291 2.712 28.396 1.00 32.31 220 ARG A O 1
ATOM 1728 N N . VAL A 1 221 ? 23.886 1.126 28.302 1.00 35.34 221 VAL A N 1
ATOM 1729 C CA . VAL A 1 221 ? 23.824 0.685 29.698 1.00 35.34 221 VAL A CA 1
ATOM 1730 C C . VAL A 1 221 ? 24.348 1.832 30.564 1.00 35.34 221 VAL A C 1
ATOM 1732 O O . VAL A 1 221 ? 25.534 2.157 30.528 1.00 35.34 221 VAL A O 1
ATOM 1735 N N . ALA A 1 222 ? 23.459 2.486 31.309 1.00 37.59 222 ALA A N 1
ATOM 1736 C CA . ALA A 1 222 ? 23.847 3.421 32.354 1.00 37.59 222 ALA A CA 1
ATOM 1737 C C . ALA A 1 222 ? 24.245 2.610 33.594 1.00 37.59 222 ALA A C 1
ATOM 1739 O O . ALA A 1 222 ? 23.392 2.122 34.331 1.00 37.59 222 ALA A O 1
ATOM 1740 N N . VAL A 1 223 ? 25.552 2.455 33.805 1.00 35.84 223 VAL A N 1
ATOM 1741 C CA . VAL A 1 223 ? 26.122 1.971 35.066 1.00 35.84 223 VAL A CA 1
ATOM 1742 C C . VAL A 1 223 ? 25.880 3.051 36.121 1.00 35.84 223 VAL A C 1
ATOM 1744 O O . VAL A 1 223 ? 26.527 4.096 36.108 1.00 35.84 223 VAL A O 1
ATOM 1747 N N . TRP A 1 224 ? 24.918 2.826 37.014 1.00 35.38 224 TRP A N 1
ATOM 1748 C CA . TRP A 1 224 ? 24.792 3.608 38.240 1.00 35.38 224 TRP A CA 1
ATOM 1749 C C . TRP A 1 224 ? 25.787 3.063 39.261 1.00 35.38 224 TRP A C 1
ATOM 1751 O O . TRP A 1 224 ? 25.643 1.948 39.758 1.00 35.38 224 TRP A O 1
ATOM 1761 N N . ALA A 1 225 ? 26.818 3.857 39.537 1.00 35.66 225 ALA A N 1
ATOM 1762 C CA . ALA A 1 225 ? 27.742 3.621 40.630 1.00 35.66 225 ALA A CA 1
ATOM 1763 C C . ALA A 1 225 ? 27.030 3.853 41.972 1.00 35.66 225 ALA A C 1
ATOM 1765 O O . ALA A 1 225 ? 26.401 4.888 42.200 1.00 35.66 225 ALA A O 1
ATOM 1766 N N . SER A 1 226 ? 27.160 2.864 42.849 1.00 34.09 226 SER A N 1
ATOM 1767 C CA . SER A 1 226 ? 26.791 2.876 44.259 1.00 34.09 226 SER A CA 1
ATOM 1768 C C . SER A 1 226 ? 27.461 4.030 45.010 1.00 34.09 226 SER A C 1
ATOM 1770 O O . SER A 1 226 ? 28.684 4.167 44.967 1.00 34.09 226 SER A O 1
ATOM 1772 N N . ARG A 1 227 ? 26.671 4.817 45.747 1.00 35.06 227 ARG A N 1
ATOM 1773 C CA . ARG A 1 227 ? 27.165 5.638 46.857 1.00 35.06 227 ARG A CA 1
ATOM 1774 C C . ARG A 1 227 ? 26.879 4.908 48.166 1.00 35.06 227 ARG A C 1
ATOM 1776 O O . ARG A 1 227 ? 25.717 4.713 48.513 1.00 35.06 227 ARG A O 1
ATOM 1783 N N . SER A 1 228 ? 27.953 4.505 48.829 1.00 47.12 228 SER A N 1
ATOM 1784 C CA . SER A 1 228 ? 28.067 4.397 50.286 1.00 47.12 228 SER A CA 1
ATOM 1785 C C . SER A 1 228 ? 28.533 5.730 50.852 1.00 47.12 228 SER A C 1
ATOM 1787 O O . SER A 1 228 ? 29.311 6.405 50.137 1.00 47.12 228 SER A O 1
#

Mean predicted aligned error: 10.72 Å

Nearest PDB structures (foldseek):
  9crw-assembly1_B  TM=2.130E-01  e=1.350E+00  Candida albicans

Radius of gyration: 19.94 Å; Cα contacts (8 Å, |Δi|>4): 219; chains: 1; bounding box: 46×38×68 Å

Secondary structure (DSSP, 8-state):
-PPPHHHHHHHHHHTT--HHHHSPPPP-SS-BHHHHHHHHHHHHHHHHTTS-BTTB--SS--S--HHHHHHHHHHHHHHHTHHHHHHHHHTS-TTSBP---HHHHHHHHHHHH-TTTGGGSHHHHHHHSHHHHHHHHHHHHHHHHHHHHH-SSGGGS-HHHHHHHHHTTT--HHHHHHHHHHHHHHHHHHHHHHHTT---S-TTS---GGGTSS-PPP----------

Solvent-accessible surface area (backbone atoms only — not comparable to full-atom values): 13374 Å² total; per-residue (Å²): 117,61,53,49,72,65,59,54,50,52,55,31,60,76,69,71,58,54,63,75,76,70,43,80,75,81,71,64,89,76,26,39,43,64,57,51,51,50,53,52,48,48,50,46,50,47,24,52,46,45,31,86,45,98,91,48,79,31,62,59,70,92,77,82,48,68,67,45,58,53,45,32,52,32,24,49,59,52,52,71,54,44,65,60,54,51,55,62,54,69,81,53,67,74,85,42,67,47,81,52,60,68,70,58,44,50,52,56,53,29,41,45,69,33,81,80,55,36,79,78,30,45,59,32,33,55,60,61,35,71,70,53,29,51,37,54,49,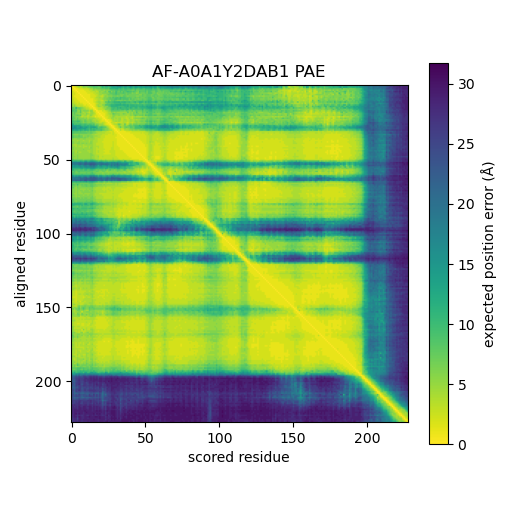52,49,27,36,53,44,38,52,53,46,34,65,68,25,76,50,80,83,65,53,60,61,51,27,46,43,32,46,73,44,48,91,80,47,50,55,50,50,49,42,50,16,45,41,42,30,52,52,51,52,52,50,54,50,55,53,60,73,66,64,74,86,60,103,64,88,83,75,73,76,53,74,81,65,66,76,73,64,71,82,77,79,83,79,78,83,80,79,84,83,130

Sequence (228 aa):
MPVTPEQVNAIMAASGLGLSHFLPAFPGRNMTKAEAEDLVDLREHVAECFLLNRGQRPIIPDDGAPLRRDAEAQARKLMAGLPNLRTLLRGRLPYHETVLADGELDALVSSFTGALNGRRRALIWLLSDPAVRHYAESYVKNIAHRMLRSSAIMDSIDKVLFFVARDWSTSTVYERARGLDAARRYEAWIRNVAQKGVVTNSLSHSASPFLAQTRRPESRVAVWASRS